Protein AF-Q55BB3-F1 (afdb_monomer_lite)

Secondary structure (DSSP, 8-state):
-PPPHHHHHHHHHTHHHHHHHHHHHHHHHSS--EEEE-HHHHHHH---HHHHHHHHIIIIIIIHHHHHHHHHHHHHSHHHHHHHHHH-TT-EEEEEE--TT-SSSEEEEEETTEEEEEE-SS---TTHHHH--GGGT---SSSS-HHHHHHHHHTHHHHHHHHHHHHHHTT-SSPPEE-HHHHHHHGGGS-TTTGGGHHHHHHHHHHHHHHHHHHHTTSHHHHHHHHHHTTT-EEEEEE-TT-SSSEEEEEETTEEEEEESSS--THHHHH--GGGG-

Foldseek 3Di:
DPADPLQVVLQVVQVVLLVVLQVLLCVLLVHGAEEDDPLVQLCVLQVDPCCSRNVSCCVRHQLSNLLSLQSNVCSVDPLSSVLQCVLQVVRYEYEAADEQVPVDQWDWDRDPNYIYIYGHSPDDDSNCSNVPDVQVHRDDPAQARSLLVVLLVVCVVLLQVLQVLQCVLLVHPDGAEEDVVLLSVCLVVADPVCSSNSNVLVSVLSNLLSLQSNVQVVDVVLSVVLCVLAVPNYEGEAEDLPDPDAWDWARPPNHIYIYGNYSPPSNCSNVPDCSVRD

pLDDT: mean 96.25, std 3.82, range [54.38, 98.81]

Sequence (278 aa):
MPLALTSRKSLKDNEESLKTNLASIEKSLGEAFSIEFDFEDIITKCNDSWVTNSCGSIFYKDVVGNLAKNMVKVGADPLIKEAFLAAVPNKKFVFICADEKLESYWKYQFVNGDCQILFRPKICNTNDVNTFKLETIIPTQGVYTLMTRLNIKTNEQKMKDNLSAVKKALKSSSDWSIDESSLETVYPKVADDLKNSFGHIFAGIVEKVAANLAKRCADEMILEAVQEATTNHTIVIKHDANLNGYWSWSFESGNIVITFKSVTNTNDVQTFDFIKLL

Structure (mmCIF, N/CA/C/O backbone):
data_AF-Q55BB3-F1
#
_entry.id   AF-Q55BB3-F1
#
loop_
_atom_site.group_PDB
_atom_site.id
_atom_site.type_symbol
_atom_site.label_atom_id
_atom_site.label_alt_id
_atom_site.label_comp_id
_atom_site.label_asym_id
_atom_site.label_entity_id
_atom_site.label_seq_id
_atom_site.pdbx_PDB_ins_code
_atom_site.Cartn_x
_atom_site.Cartn_y
_atom_site.Cartn_z
_atom_site.occupancy
_atom_site.B_iso_or_equiv
_atom_site.auth_seq_id
_atom_site.auth_comp_id
_atom_site.auth_asym_id
_atom_site.auth_atom_id
_atom_site.pdbx_PDB_model_num
ATOM 1 N N . MET A 1 1 ? 24.119 15.285 -32.543 1.00 54.38 1 MET A N 1
ATOM 2 C CA . MET A 1 1 ? 25.517 15.210 -33.068 1.00 54.38 1 MET A CA 1
ATOM 3 C C . MET A 1 1 ? 26.020 13.837 -32.658 1.00 54.38 1 MET A C 1
ATOM 5 O O . MET A 1 1 ? 25.840 13.535 -31.486 1.00 54.38 1 MET A O 1
ATOM 9 N N . PRO A 1 2 ? 26.592 12.989 -33.536 1.00 79.44 2 PRO A N 1
ATOM 10 C CA . PRO A 1 2 ? 26.957 11.634 -33.126 1.00 79.44 2 PRO A CA 1
ATOM 11 C C . PRO A 1 2 ? 27.857 11.682 -31.888 1.00 79.44 2 PRO A C 1
ATOM 13 O O . PRO A 1 2 ? 28.809 12.463 -31.847 1.00 79.44 2 PRO A O 1
ATOM 16 N N . LEU A 1 3 ? 27.535 10.858 -30.887 1.00 89.50 3 LEU A N 1
ATOM 17 C CA . LEU A 1 3 ? 28.259 10.802 -29.616 1.00 89.50 3 LEU A CA 1
ATOM 18 C C . LEU A 1 3 ? 29.778 10.684 -29.845 1.00 89.50 3 LEU A C 1
ATOM 20 O O . LEU A 1 3 ? 30.237 10.021 -30.789 1.00 89.50 3 LEU A O 1
ATOM 24 N N . ALA A 1 4 ? 30.575 11.282 -28.954 1.00 92.00 4 ALA A N 1
ATOM 25 C CA . ALA A 1 4 ? 32.031 11.183 -29.008 1.00 92.00 4 ALA A CA 1
ATOM 26 C C . ALA A 1 4 ? 32.492 9.711 -29.037 1.00 92.00 4 ALA A C 1
ATOM 28 O O . ALA A 1 4 ? 31.805 8.806 -28.556 1.00 92.00 4 ALA A O 1
ATOM 29 N N . LEU A 1 5 ? 33.659 9.442 -29.637 1.00 93.69 5 LEU A N 1
ATOM 30 C CA . LEU A 1 5 ? 34.165 8.070 -29.781 1.00 93.69 5 LEU A CA 1
ATOM 31 C C . LEU A 1 5 ? 34.331 7.368 -28.423 1.00 93.69 5 LEU A C 1
ATOM 33 O O . LEU A 1 5 ? 34.017 6.185 -28.316 1.00 93.69 5 LEU A O 1
ATOM 37 N N . THR A 1 6 ? 34.775 8.096 -27.394 1.00 93.94 6 THR A N 1
ATOM 38 C CA . THR A 1 6 ? 34.909 7.587 -26.021 1.00 93.94 6 THR A CA 1
ATOM 39 C C . THR A 1 6 ? 33.560 7.152 -25.451 1.00 93.94 6 THR A C 1
ATOM 41 O O . THR A 1 6 ? 33.445 6.022 -24.984 1.00 93.94 6 THR A O 1
ATOM 44 N N . SER A 1 7 ? 32.516 7.974 -25.591 1.00 93.88 7 SER A N 1
ATOM 45 C CA . SER A 1 7 ? 31.151 7.644 -25.164 1.00 93.88 7 SER A CA 1
ATOM 46 C C . SER A 1 7 ? 30.607 6.417 -25.903 1.00 93.88 7 SER A C 1
ATOM 48 O O . SER A 1 7 ? 30.134 5.474 -25.274 1.00 93.88 7 SER A O 1
ATOM 50 N N . ARG A 1 8 ? 30.740 6.367 -27.240 1.00 94.81 8 ARG A N 1
ATOM 51 C CA . ARG A 1 8 ? 30.304 5.210 -28.051 1.00 94.81 8 ARG A CA 1
ATOM 52 C C . ARG A 1 8 ? 31.018 3.924 -27.650 1.00 94.81 8 ARG A C 1
ATOM 54 O O . ARG A 1 8 ? 30.382 2.879 -27.542 1.00 94.81 8 ARG A O 1
ATOM 61 N N . LYS A 1 9 ? 32.331 3.999 -27.415 1.00 96.38 9 LYS A N 1
ATOM 62 C CA . LYS A 1 9 ? 33.120 2.862 -26.938 1.00 96.38 9 LYS A CA 1
ATOM 63 C C . LYS A 1 9 ? 32.667 2.422 -25.545 1.00 96.38 9 LYS A C 1
ATOM 65 O O . LYS A 1 9 ? 32.471 1.233 -25.341 1.00 96.38 9 LYS A O 1
ATOM 70 N N . SER A 1 10 ? 32.437 3.362 -24.626 1.00 96.38 10 SER A N 1
ATOM 71 C CA . SER A 1 10 ? 31.946 3.056 -23.280 1.00 96.38 10 SER A CA 1
ATOM 72 C C . SER A 1 10 ? 30.597 2.334 -23.303 1.00 96.38 10 SER A C 1
ATOM 74 O O . SER A 1 10 ? 30.441 1.334 -22.606 1.00 96.38 10 SER A O 1
ATOM 76 N N . LEU A 1 11 ? 29.646 2.795 -24.124 1.00 96.94 11 LEU A N 1
ATOM 77 C CA . LEU A 1 11 ? 28.349 2.133 -24.297 1.00 96.94 11 LEU A CA 1
ATOM 78 C C . LEU A 1 11 ? 28.524 0.702 -24.809 1.00 96.94 11 LEU A C 1
ATOM 80 O O . LEU A 1 11 ? 28.014 -0.225 -24.185 1.00 96.94 11 LEU A O 1
ATOM 84 N N . LYS A 1 12 ? 29.314 0.522 -25.877 1.00 96.94 12 LYS A N 1
ATOM 85 C CA . LYS A 1 12 ? 29.587 -0.792 -26.473 1.00 96.94 12 LYS A CA 1
ATOM 86 C C . LYS A 1 12 ? 30.248 -1.759 -25.488 1.00 96.94 12 LYS A C 1
ATOM 88 O O . LYS A 1 12 ? 29.818 -2.900 -25.360 1.00 96.94 12 LYS A O 1
ATOM 93 N N . ASP A 1 13 ? 31.264 -1.297 -24.761 1.00 97.94 13 ASP A N 1
ATOM 94 C CA . ASP A 1 13 ? 32.009 -2.112 -23.795 1.00 97.94 13 ASP A CA 1
ATOM 95 C C . ASP A 1 13 ? 31.130 -2.538 -22.589 1.00 97.94 13 ASP A C 1
ATOM 97 O O . ASP A 1 13 ? 31.484 -3.474 -21.875 1.00 97.94 13 ASP A O 1
ATOM 101 N N . ASN A 1 14 ? 29.971 -1.894 -22.368 1.00 97.88 14 ASN A N 1
ATOM 102 C CA . ASN A 1 14 ? 29.041 -2.192 -21.269 1.00 97.88 14 ASN A CA 1
ATOM 103 C C . ASN A 1 14 ? 27.695 -2.798 -21.720 1.00 97.88 14 ASN A C 1
ATOM 105 O O . ASN A 1 14 ? 26.816 -3.005 -20.880 1.00 97.88 14 ASN A O 1
ATOM 109 N N . GLU A 1 15 ? 27.522 -3.135 -23.003 1.00 97.69 15 GLU A N 1
ATOM 110 C CA . GLU A 1 15 ? 26.292 -3.762 -23.521 1.00 97.69 15 GLU A CA 1
ATOM 111 C C . GLU A 1 15 ? 25.946 -5.077 -22.806 1.00 97.69 15 GLU A C 1
ATOM 113 O O . GLU A 1 15 ? 24.776 -5.363 -22.563 1.00 97.69 15 GLU A O 1
ATOM 118 N N . GLU A 1 16 ? 26.947 -5.869 -22.419 1.00 98.00 16 GLU A N 1
ATOM 119 C CA . GLU A 1 16 ? 26.717 -7.139 -21.717 1.00 98.00 16 GLU A CA 1
ATOM 120 C C . GLU A 1 16 ? 26.162 -6.933 -20.298 1.00 98.00 16 GLU A C 1
ATOM 122 O O . GLU A 1 16 ? 25.308 -7.693 -19.835 1.00 98.00 16 GLU A O 1
ATOM 127 N N . SER A 1 17 ? 26.579 -5.851 -19.628 1.00 98.12 17 SER A N 1
ATOM 128 C CA . SER A 1 17 ? 25.997 -5.463 -18.337 1.00 98.12 17 SER A CA 1
ATOM 129 C C . SER A 1 17 ? 24.533 -5.058 -18.508 1.00 98.12 17 SER A C 1
ATOM 131 O O . SER A 1 17 ? 23.687 -5.492 -17.727 1.00 98.12 17 SER A O 1
ATOM 133 N N . LEU A 1 18 ? 24.214 -4.294 -19.563 1.00 98.25 18 LEU A N 1
ATOM 134 C CA . LEU A 1 18 ? 22.831 -3.931 -19.880 1.00 98.25 18 LEU A CA 1
ATOM 135 C C . LEU A 1 18 ? 21.965 -5.176 -20.109 1.00 98.25 18 LEU A C 1
ATOM 137 O O . LEU A 1 18 ? 20.905 -5.293 -19.501 1.00 98.25 18 LEU A O 1
ATOM 141 N N . LYS A 1 19 ? 22.428 -6.127 -20.931 1.00 98.25 19 LYS A N 1
ATOM 142 C CA . LYS A 1 19 ? 21.709 -7.384 -21.209 1.00 98.25 19 LYS A CA 1
ATOM 143 C C . LYS A 1 19 ? 21.477 -8.207 -19.947 1.00 98.25 19 LYS A C 1
ATOM 145 O O . LYS A 1 19 ? 20.362 -8.662 -19.713 1.00 98.25 19 LYS A O 1
ATOM 150 N N . THR A 1 20 ? 22.506 -8.353 -19.113 1.00 98.50 20 THR A N 1
ATOM 151 C CA . THR A 1 20 ? 22.410 -9.079 -17.838 1.00 98.50 20 THR A CA 1
ATOM 152 C C . THR A 1 20 ? 21.362 -8.448 -16.922 1.00 98.50 20 THR A C 1
ATOM 154 O O . THR A 1 20 ? 20.528 -9.143 -16.339 1.00 98.50 20 THR A O 1
ATOM 157 N N . ASN A 1 21 ? 21.366 -7.118 -16.821 1.00 98.50 21 ASN A N 1
ATOM 158 C CA . ASN A 1 21 ? 20.407 -6.398 -15.996 1.00 98.50 21 ASN A CA 1
ATOM 159 C C . ASN A 1 21 ? 18.976 -6.485 -16.557 1.00 98.50 21 ASN A C 1
ATOM 161 O O . ASN A 1 21 ? 18.045 -6.714 -15.787 1.00 98.50 21 ASN A O 1
ATOM 165 N N . LEU A 1 22 ? 18.794 -6.377 -17.878 1.00 98.56 22 LEU A N 1
ATOM 166 C CA . LEU A 1 22 ? 17.496 -6.560 -18.541 1.00 98.56 22 LEU A CA 1
ATOM 167 C C . LEU A 1 22 ? 16.934 -7.971 -18.325 1.00 98.56 22 LEU A C 1
ATOM 169 O O . LEU A 1 22 ? 15.765 -8.105 -17.978 1.00 98.56 22 LEU A O 1
ATOM 173 N N . ALA A 1 23 ? 17.769 -9.007 -18.425 1.00 98.50 23 ALA A N 1
ATOM 174 C CA . ALA A 1 23 ? 17.360 -10.384 -18.148 1.00 98.50 23 ALA A CA 1
ATOM 175 C C . ALA A 1 23 ? 16.930 -10.583 -16.680 1.00 98.50 23 ALA A C 1
ATOM 177 O O . ALA A 1 23 ? 15.994 -11.327 -16.389 1.00 98.50 23 ALA A O 1
ATOM 178 N N . SER A 1 24 ? 17.584 -9.897 -15.735 1.00 98.44 24 SER A N 1
ATOM 179 C CA . SER A 1 24 ? 17.187 -9.906 -14.319 1.00 98.44 24 SER A CA 1
ATOM 180 C C . SER A 1 24 ? 15.824 -9.239 -14.093 1.00 98.44 24 SER A C 1
ATOM 182 O O . SER A 1 24 ? 14.985 -9.760 -13.348 1.00 98.44 24 SER A O 1
ATOM 184 N N . ILE A 1 25 ? 15.578 -8.109 -14.767 1.00 98.69 25 ILE A N 1
ATOM 185 C CA . ILE A 1 25 ? 14.282 -7.416 -14.748 1.00 98.69 25 ILE A CA 1
ATOM 186 C C . ILE A 1 25 ? 13.196 -8.325 -15.327 1.00 98.69 25 ILE A C 1
ATOM 188 O O . ILE A 1 25 ? 12.183 -8.543 -14.665 1.00 98.69 25 ILE A O 1
ATOM 192 N N . GLU A 1 26 ? 13.433 -8.911 -16.502 1.00 98.56 26 GLU A N 1
ATOM 193 C CA . GLU A 1 26 ? 12.497 -9.827 -17.160 1.00 98.56 26 GLU A CA 1
ATOM 194 C C . GLU A 1 26 ? 12.161 -11.025 -16.274 1.00 98.56 26 GLU A C 1
ATOM 196 O O . GLU A 1 26 ? 10.992 -11.336 -16.073 1.00 98.56 26 GLU A O 1
ATOM 201 N N . LYS A 1 27 ? 13.164 -11.652 -15.652 1.00 98.38 27 LYS A N 1
ATOM 202 C CA . LYS A 1 27 ? 12.939 -12.760 -14.716 1.00 98.38 27 LYS A CA 1
ATOM 203 C C . LYS A 1 27 ? 12.068 -12.353 -13.523 1.00 98.38 27 LYS A C 1
ATOM 205 O O . LYS A 1 27 ? 11.239 -13.141 -13.074 1.00 98.38 27 LYS A O 1
ATOM 210 N N . SER A 1 28 ? 12.264 -11.147 -12.993 1.00 98.31 28 SER A N 1
ATOM 211 C CA . SER A 1 28 ? 11.551 -10.663 -11.802 1.00 98.31 28 SER A CA 1
ATOM 212 C C . SER A 1 28 ? 10.104 -10.275 -12.126 1.00 98.31 28 SER A C 1
ATOM 214 O O . SER A 1 28 ? 9.158 -10.667 -11.434 1.00 98.31 28 SER A O 1
ATOM 216 N N . LEU A 1 29 ? 9.911 -9.542 -13.221 1.00 98.44 29 LEU A N 1
ATOM 217 C CA . LEU A 1 29 ? 8.603 -9.052 -13.653 1.00 98.44 29 LEU A CA 1
ATOM 218 C C . LEU A 1 29 ? 7.830 -10.079 -14.494 1.00 98.44 29 LEU A C 1
ATOM 220 O O . LEU A 1 29 ? 6.612 -9.996 -14.578 1.00 98.44 29 LEU A O 1
ATOM 224 N N . GLY A 1 30 ? 8.486 -11.119 -15.007 1.00 98.12 30 GLY A N 1
ATOM 225 C CA . GLY A 1 30 ? 7.890 -12.142 -15.874 1.00 98.12 30 GLY A CA 1
ATOM 226 C C . GLY A 1 30 ? 7.667 -11.688 -17.318 1.00 98.12 30 GLY A C 1
ATOM 227 O O . GLY A 1 30 ? 7.060 -12.422 -18.090 1.00 98.12 30 GLY A O 1
ATOM 228 N N . GLU A 1 31 ? 8.129 -10.491 -17.681 1.00 97.25 31 GLU A N 1
ATOM 229 C CA . GLU A 1 31 ? 7.918 -9.878 -18.990 1.00 97.25 31 GLU A CA 1
ATOM 230 C C . GLU A 1 31 ? 9.138 -9.044 -19.386 1.00 97.25 31 GLU A C 1
ATOM 232 O O . GLU A 1 31 ? 9.766 -8.415 -18.532 1.00 97.25 31 GLU A O 1
ATOM 237 N N . ALA A 1 32 ? 9.470 -9.014 -20.678 1.00 97.94 32 ALA A N 1
ATOM 238 C CA . ALA A 1 32 ? 10.583 -8.221 -21.185 1.00 97.94 32 ALA A CA 1
ATOM 239 C C . ALA A 1 32 ? 10.248 -6.722 -21.176 1.00 97.94 32 ALA A C 1
ATOM 241 O O . ALA A 1 32 ? 9.191 -6.306 -21.656 1.00 97.94 32 ALA A O 1
ATOM 242 N N . PHE A 1 33 ? 11.180 -5.917 -20.664 1.00 98.38 33 PHE A N 1
ATOM 243 C CA . PHE A 1 33 ? 11.102 -4.458 -20.657 1.00 98.38 33 PHE A CA 1
ATOM 244 C C . PHE A 1 33 ? 12.207 -3.861 -21.529 1.00 98.38 33 PHE A C 1
ATOM 246 O O . PHE A 1 33 ? 13.311 -4.398 -21.605 1.00 98.38 33 PHE A O 1
ATOM 253 N N . SER A 1 34 ? 11.929 -2.714 -22.142 1.00 98.12 34 SER A N 1
ATOM 254 C CA . SER A 1 34 ? 12.943 -1.889 -22.806 1.00 98.12 34 SER A CA 1
ATOM 255 C C . SER A 1 34 ? 13.394 -0.732 -21.915 1.00 98.12 34 SER A C 1
ATOM 257 O O . SER A 1 34 ? 12.634 -0.263 -21.064 1.00 98.12 34 SER A O 1
ATOM 259 N N . ILE A 1 35 ? 14.619 -0.252 -22.127 1.00 98.38 35 ILE A N 1
ATOM 260 C CA . ILE A 1 35 ? 15.150 0.940 -21.460 1.00 98.38 35 ILE A CA 1
ATOM 261 C C . ILE A 1 35 ? 15.542 1.965 -22.522 1.00 98.38 35 ILE A C 1
ATOM 263 O O . ILE A 1 35 ? 16.267 1.645 -23.462 1.00 98.38 35 ILE A O 1
ATOM 267 N N . GLU A 1 36 ? 15.079 3.196 -22.342 1.00 98.06 36 GLU A N 1
ATOM 268 C CA . GLU A 1 36 ? 15.347 4.335 -23.210 1.00 98.06 36 GLU A CA 1
ATOM 269 C C . GLU A 1 36 ? 16.280 5.333 -22.510 1.00 98.06 36 GLU A C 1
ATOM 271 O O . GLU A 1 36 ? 16.044 5.740 -21.368 1.00 98.06 36 GLU A O 1
ATOM 276 N N . PHE A 1 37 ? 17.337 5.727 -23.221 1.00 97.12 37 PHE A N 1
ATOM 277 C CA . PHE A 1 37 ? 18.266 6.785 -22.837 1.00 97.12 37 PHE A CA 1
ATOM 278 C C . PHE A 1 37 ? 18.423 7.761 -24.002 1.00 97.12 37 PHE A C 1
ATOM 280 O O . PHE A 1 37 ? 18.806 7.344 -25.097 1.00 97.12 37 PHE A O 1
ATOM 287 N N . ASP A 1 38 ? 18.239 9.056 -23.752 1.00 95.81 38 ASP A N 1
ATOM 288 C CA . ASP A 1 38 ? 18.711 10.102 -24.661 1.00 95.81 38 ASP A CA 1
ATOM 289 C C . ASP A 1 38 ? 20.138 10.506 -24.271 1.00 95.81 38 ASP A C 1
ATOM 291 O O . ASP A 1 38 ? 20.367 11.446 -23.512 1.00 95.81 38 ASP A O 1
ATOM 295 N N . PHE A 1 39 ? 21.132 9.757 -24.752 1.00 95.00 39 PHE A N 1
ATOM 296 C CA . PHE A 1 39 ? 22.528 10.056 -24.428 1.00 95.00 39 PHE A CA 1
ATOM 297 C C . PHE A 1 39 ? 23.017 11.394 -24.997 1.00 95.00 39 PHE A C 1
ATOM 299 O O . PHE A 1 39 ? 23.995 11.922 -24.468 1.00 95.00 39 PHE A O 1
ATOM 306 N N . GLU A 1 40 ? 22.381 11.951 -26.035 1.00 93.31 40 GLU A N 1
ATOM 307 C CA . GLU A 1 40 ? 22.745 13.284 -26.527 1.00 93.31 40 GLU A CA 1
ATOM 308 C C . GLU A 1 40 ? 22.327 14.351 -25.505 1.00 93.31 40 GLU A C 1
ATOM 310 O O . GLU A 1 40 ? 23.150 15.195 -25.142 1.00 93.31 40 GLU A O 1
ATOM 315 N N . ASP A 1 41 ? 21.108 14.270 -24.964 1.00 94.06 41 ASP A N 1
ATOM 316 C CA . ASP A 1 41 ? 20.628 15.164 -23.901 1.00 94.06 41 ASP A CA 1
ATOM 317 C C . ASP A 1 41 ? 21.409 14.971 -22.594 1.00 94.06 41 ASP A C 1
ATOM 319 O O . ASP A 1 41 ? 21.896 15.938 -22.002 1.00 94.06 41 ASP A O 1
ATOM 323 N N . ILE A 1 42 ? 21.605 13.715 -22.178 1.00 94.75 42 ILE A N 1
ATOM 324 C CA . ILE A 1 42 ? 22.327 13.379 -20.946 1.00 94.75 42 ILE A CA 1
ATOM 325 C C . ILE A 1 42 ? 23.750 13.929 -20.989 1.00 94.75 42 ILE A C 1
ATOM 327 O O . ILE A 1 42 ? 24.164 14.585 -20.045 1.00 94.75 42 ILE A O 1
ATOM 331 N N . ILE A 1 43 ? 24.510 13.706 -22.064 1.00 92.44 43 ILE A N 1
ATOM 332 C CA . ILE A 1 43 ? 25.891 14.210 -22.168 1.00 92.44 43 ILE A CA 1
ATOM 333 C C . ILE A 1 43 ? 25.925 15.738 -22.252 1.00 92.44 43 ILE A C 1
ATOM 335 O O . ILE A 1 43 ? 26.847 16.360 -21.728 1.00 92.44 43 ILE A O 1
ATOM 339 N N . THR A 1 44 ? 24.924 16.351 -22.886 1.00 91.81 44 THR A N 1
ATOM 340 C CA . THR A 1 44 ? 24.820 17.813 -22.979 1.00 91.81 44 THR A CA 1
ATOM 341 C C . THR A 1 44 ? 24.594 18.451 -21.606 1.00 91.81 44 THR A C 1
ATOM 343 O O . THR A 1 44 ? 25.196 19.480 -21.301 1.00 91.81 44 THR A O 1
ATOM 346 N N . LYS A 1 45 ? 23.754 17.841 -20.762 1.00 93.31 45 LYS A N 1
ATOM 347 C CA . LYS A 1 45 ? 23.431 18.344 -19.418 1.00 93.31 45 LYS A CA 1
ATOM 348 C C . LYS A 1 45 ? 24.449 17.915 -18.357 1.00 93.31 45 LYS A C 1
ATOM 350 O O . LYS A 1 45 ? 24.817 18.716 -17.501 1.00 93.31 45 LYS A O 1
ATOM 355 N N . CYS A 1 46 ? 24.921 16.673 -18.407 1.00 91.44 46 CYS A N 1
ATOM 356 C CA . CYS A 1 46 ? 25.938 16.115 -17.518 1.00 91.44 46 CYS A CA 1
ATOM 357 C C . CYS A 1 46 ? 27.336 16.389 -18.094 1.00 91.44 46 CYS A C 1
ATOM 359 O O . CYS A 1 46 ? 27.936 15.536 -18.745 1.00 91.44 46 CYS A O 1
ATOM 361 N N . ASN A 1 47 ? 27.870 17.584 -17.853 1.00 82.75 47 ASN A N 1
ATOM 362 C CA . ASN A 1 47 ? 29.160 18.018 -18.408 1.00 82.75 47 ASN A CA 1
ATOM 363 C C . ASN A 1 47 ? 30.402 17.425 -17.703 1.00 82.75 47 ASN A C 1
ATOM 365 O O . ASN A 1 47 ? 31.534 17.700 -18.106 1.00 82.75 47 ASN A O 1
ATOM 369 N N . ASP A 1 48 ? 30.210 16.590 -16.680 1.00 89.19 48 ASP A N 1
ATOM 370 C CA . ASP A 1 48 ? 31.289 15.906 -15.975 1.00 89.19 48 ASP A CA 1
ATOM 371 C C . ASP A 1 48 ? 32.055 14.943 -16.901 1.00 89.19 48 ASP A C 1
ATOM 373 O O . ASP A 1 48 ? 31.481 14.073 -17.563 1.00 89.19 48 ASP A O 1
ATOM 377 N N . SER A 1 49 ? 33.388 15.035 -16.910 1.00 88.56 49 SER A N 1
ATOM 378 C CA . SER A 1 49 ? 34.251 14.250 -17.810 1.00 88.56 49 SER A CA 1
ATOM 379 C C . SER A 1 49 ? 34.107 12.734 -17.641 1.00 88.56 49 SER A C 1
ATOM 381 O O . SER A 1 49 ? 34.252 11.982 -18.605 1.00 88.56 49 SER A O 1
ATOM 383 N N . TRP A 1 50 ? 33.813 12.266 -16.429 1.00 88.94 50 TRP A N 1
ATOM 384 C CA . TRP A 1 50 ? 33.589 10.850 -16.161 1.00 88.94 50 TRP A CA 1
ATOM 385 C C . TRP A 1 50 ? 32.234 10.378 -16.708 1.00 88.94 50 TRP A C 1
ATOM 387 O O . TRP A 1 50 ? 32.158 9.258 -17.206 1.00 88.94 50 TRP A O 1
ATOM 397 N N . VAL A 1 51 ? 31.205 11.236 -16.737 1.00 88.88 51 VAL A N 1
ATOM 398 C CA . VAL A 1 51 ? 29.919 10.932 -17.386 1.00 88.88 51 VAL A CA 1
ATOM 399 C C . VAL A 1 51 ? 30.074 10.908 -18.899 1.00 88.88 51 VAL A C 1
ATOM 401 O O . VAL A 1 51 ? 29.701 9.931 -19.545 1.00 88.88 51 VAL A O 1
ATOM 404 N N . THR A 1 52 ? 30.695 11.937 -19.472 1.00 88.88 52 THR A N 1
ATOM 405 C CA . THR A 1 52 ? 30.841 12.055 -20.928 1.00 88.88 52 THR A CA 1
ATOM 406 C C . THR A 1 52 ? 31.752 10.976 -21.525 1.00 88.88 52 THR A C 1
ATOM 408 O O . THR A 1 52 ? 31.475 10.484 -22.619 1.00 88.88 52 THR A O 1
ATOM 411 N N . ASN A 1 53 ? 32.789 10.527 -20.806 1.00 92.81 53 ASN A N 1
ATOM 412 C CA . ASN A 1 53 ? 33.703 9.480 -21.284 1.00 92.81 53 ASN A CA 1
ATOM 413 C C . ASN A 1 53 ? 33.332 8.054 -20.853 1.00 92.81 53 ASN A C 1
ATOM 415 O O . ASN A 1 53 ? 33.789 7.110 -21.496 1.00 92.81 53 ASN A O 1
ATOM 419 N N . SER A 1 54 ? 32.533 7.881 -19.791 1.00 94.12 54 SER A N 1
ATOM 420 C CA . SER A 1 54 ? 32.209 6.562 -19.214 1.00 94.12 54 SER A CA 1
ATOM 421 C C . SER A 1 54 ? 30.706 6.312 -19.037 1.00 94.12 54 SER A C 1
ATOM 423 O O . SER A 1 54 ? 30.309 5.523 -18.176 1.00 94.12 54 SER A O 1
ATOM 425 N N . CYS A 1 55 ? 29.859 6.951 -19.850 1.00 94.44 55 CYS A N 1
ATOM 426 C CA . CYS A 1 55 ? 28.400 6.851 -19.744 1.00 94.44 55 CYS A CA 1
ATOM 427 C C . CYS A 1 55 ? 27.879 5.405 -19.745 1.00 94.44 55 CYS A C 1
ATOM 429 O O . CYS A 1 55 ? 26.958 5.104 -18.992 1.00 94.44 55 CYS A O 1
ATOM 431 N N . GLY A 1 56 ? 28.486 4.487 -20.505 1.00 95.81 56 GLY A N 1
ATOM 432 C CA . GLY A 1 56 ? 28.098 3.075 -20.495 1.00 95.81 56 GLY A CA 1
ATOM 433 C C . GLY A 1 56 ? 28.331 2.405 -19.143 1.00 95.81 56 GLY A C 1
ATOM 434 O O . GLY A 1 56 ? 27.441 1.732 -18.634 1.00 95.81 56 GLY A O 1
ATOM 435 N N . SER A 1 57 ? 29.479 2.641 -18.504 1.00 96.12 57 SER A N 1
ATOM 436 C CA . SER A 1 57 ? 29.742 2.090 -17.165 1.00 96.12 57 SER A CA 1
ATOM 437 C C . SER A 1 57 ? 28.747 2.630 -16.136 1.00 96.12 57 SER A C 1
ATOM 439 O O . SER A 1 57 ? 28.278 1.899 -15.273 1.00 96.12 57 SER A O 1
ATOM 441 N N . ILE A 1 58 ? 28.391 3.906 -16.234 1.00 95.62 58 ILE A N 1
ATOM 442 C CA . ILE A 1 58 ? 27.514 4.551 -15.254 1.00 95.62 58 ILE A CA 1
ATOM 443 C C . ILE A 1 58 ? 26.073 4.099 -15.462 1.00 95.62 58 ILE A C 1
ATOM 445 O O . ILE A 1 58 ? 25.431 3.608 -14.539 1.00 95.62 58 ILE A O 1
ATOM 449 N N . PHE A 1 59 ? 25.550 4.249 -16.677 1.00 97.38 59 PHE A N 1
ATOM 450 C CA . PHE A 1 59 ? 24.138 4.022 -16.936 1.00 97.38 59 PHE A CA 1
ATOM 451 C C . PHE A 1 59 ? 23.820 2.538 -17.123 1.00 97.38 59 PHE A C 1
ATOM 453 O O . PHE A 1 59 ? 22.937 2.027 -16.441 1.00 97.38 59 PHE A O 1
ATOM 460 N N . TYR A 1 60 ? 24.550 1.808 -17.973 1.00 97.88 60 TYR A N 1
ATOM 461 C CA . TYR A 1 60 ? 24.222 0.403 -18.263 1.00 97.88 60 TYR A CA 1
ATOM 462 C C . TYR A 1 60 ? 24.574 -0.549 -17.124 1.00 97.88 60 TYR A C 1
ATOM 464 O O . TYR A 1 60 ? 23.851 -1.520 -16.894 1.00 97.88 60 TYR A O 1
ATOM 472 N N . LYS A 1 61 ? 25.680 -0.293 -16.421 1.00 96.62 61 LYS A N 1
ATOM 473 C CA . LYS A 1 61 ? 26.133 -1.159 -15.333 1.00 96.62 61 LYS A CA 1
ATOM 474 C C . LYS A 1 61 ? 25.619 -0.683 -13.977 1.00 96.62 61 LYS A C 1
ATOM 476 O O . LYS A 1 61 ? 24.897 -1.442 -13.334 1.00 96.62 61 LYS A O 1
ATOM 481 N N . ASP A 1 62 ? 25.927 0.541 -13.551 1.00 96.69 62 ASP A N 1
ATOM 482 C CA . ASP A 1 62 ? 25.620 0.964 -12.176 1.00 96.69 62 ASP A CA 1
ATOM 483 C C . ASP A 1 62 ? 24.142 1.347 -11.985 1.00 96.69 62 ASP A C 1
ATOM 485 O O . ASP A 1 62 ? 23.454 0.780 -11.133 1.00 96.69 62 ASP A O 1
ATOM 489 N N . VAL A 1 63 ? 23.621 2.278 -12.789 1.00 98.00 63 VAL A N 1
ATOM 490 C CA . VAL A 1 63 ? 22.241 2.784 -12.666 1.00 98.00 63 VAL A CA 1
ATOM 491 C C . VAL A 1 63 ? 21.228 1.699 -13.017 1.00 98.00 63 VAL A C 1
ATOM 493 O O . VAL A 1 63 ? 20.335 1.412 -12.220 1.00 98.00 63 VAL A O 1
ATOM 496 N N . VAL A 1 64 ? 21.377 1.044 -14.170 1.00 98.50 64 VAL A N 1
ATOM 497 C CA . VAL A 1 64 ? 20.471 -0.041 -14.571 1.00 98.50 64 VAL A CA 1
ATOM 498 C C . VAL A 1 64 ? 20.657 -1.283 -13.692 1.00 98.50 64 VAL A C 1
ATOM 500 O O . VAL A 1 64 ? 19.685 -1.983 -13.424 1.00 98.50 64 VAL A O 1
ATOM 503 N N . GLY A 1 65 ? 21.851 -1.520 -13.140 1.00 98.50 65 GLY A N 1
ATOM 504 C CA . GLY A 1 65 ? 22.050 -2.554 -12.121 1.00 98.50 65 GLY A CA 1
ATOM 505 C C . GLY A 1 65 ? 21.272 -2.266 -10.835 1.00 98.50 65 GLY A C 1
ATOM 506 O O . GLY A 1 65 ? 20.683 -3.171 -10.241 1.00 98.50 65 GLY A O 1
ATOM 507 N N . ASN A 1 66 ? 21.206 -1.001 -10.414 1.00 98.69 66 ASN A N 1
ATOM 508 C CA . ASN A 1 66 ? 20.382 -0.587 -9.279 1.00 98.69 66 ASN A CA 1
ATOM 509 C C . ASN A 1 66 ? 18.880 -0.639 -9.596 1.00 98.69 66 ASN A C 1
ATOM 511 O O . ASN A 1 66 ? 18.109 -1.079 -8.743 1.00 98.69 66 ASN A O 1
ATOM 515 N N . LEU A 1 67 ? 18.468 -0.287 -10.819 1.00 98.69 67 LEU A N 1
ATOM 516 C CA . LEU A 1 67 ? 17.095 -0.496 -11.291 1.00 98.69 67 LEU A CA 1
ATOM 517 C C . LEU A 1 67 ? 16.716 -1.980 -11.231 1.00 98.69 67 LEU A C 1
ATOM 519 O O . LEU A 1 67 ? 15.688 -2.321 -10.654 1.00 98.69 67 LEU A O 1
ATOM 523 N N . ALA A 1 68 ? 17.566 -2.871 -11.749 1.00 98.62 68 ALA A N 1
ATOM 524 C CA . ALA A 1 68 ? 17.324 -4.311 -11.730 1.00 98.62 68 ALA A CA 1
ATOM 525 C C . ALA A 1 68 ? 17.152 -4.847 -10.301 1.00 98.62 68 ALA A C 1
ATOM 527 O O . ALA A 1 68 ? 16.214 -5.593 -10.034 1.00 98.62 68 ALA A O 1
ATOM 528 N N . LYS A 1 69 ? 17.990 -4.409 -9.350 1.00 98.56 69 LYS A N 1
ATOM 529 C CA . LYS A 1 69 ? 17.824 -4.748 -7.924 1.00 98.56 69 LYS A CA 1
ATOM 530 C C . LYS A 1 69 ? 16.494 -4.254 -7.350 1.00 98.56 69 LYS A C 1
ATOM 532 O O . LYS A 1 69 ? 15.905 -4.958 -6.532 1.00 98.56 69 LYS A O 1
ATOM 537 N N . ASN A 1 70 ? 16.011 -3.082 -7.766 1.00 98.44 70 ASN A N 1
ATOM 538 C CA . ASN A 1 70 ? 14.694 -2.609 -7.340 1.00 98.44 70 ASN A CA 1
ATOM 539 C C . ASN A 1 70 ? 13.568 -3.461 -7.943 1.00 98.44 70 ASN A C 1
ATOM 541 O O . ASN A 1 70 ? 12.643 -3.857 -7.241 1.00 98.44 70 ASN A O 1
ATOM 545 N N . MET A 1 71 ? 13.678 -3.820 -9.225 1.00 98.56 71 MET A N 1
ATOM 546 C CA . MET A 1 71 ? 12.692 -4.671 -9.902 1.00 98.56 71 MET A CA 1
ATOM 547 C C . MET A 1 71 ? 12.608 -6.076 -9.301 1.00 98.56 71 MET A C 1
ATOM 549 O O . MET A 1 71 ? 11.525 -6.651 -9.265 1.00 98.56 71 MET A O 1
ATOM 553 N N . VAL A 1 72 ? 13.705 -6.609 -8.751 1.00 98.31 72 VAL A N 1
ATOM 554 C CA . VAL A 1 72 ? 13.675 -7.850 -7.956 1.00 98.31 72 VAL A CA 1
ATOM 555 C C . VAL A 1 72 ? 12.778 -7.698 -6.721 1.00 98.31 72 VAL A C 1
ATOM 557 O O . VAL A 1 72 ? 12.014 -8.608 -6.414 1.00 98.31 72 VAL A O 1
ATOM 560 N N . LYS A 1 73 ? 12.822 -6.552 -6.024 1.00 97.38 73 LYS A N 1
ATOM 561 C CA . LYS A 1 73 ? 11.954 -6.283 -4.861 1.00 97.38 73 LYS A CA 1
ATOM 562 C C . LYS A 1 73 ? 10.494 -6.122 -5.277 1.00 97.38 73 LYS A C 1
ATOM 564 O O . LYS A 1 73 ? 9.626 -6.715 -4.649 1.00 97.38 73 LYS A O 1
ATOM 569 N N . VAL A 1 74 ? 10.240 -5.375 -6.354 1.00 97.81 74 VAL A N 1
ATOM 570 C CA . VAL A 1 74 ? 8.899 -5.231 -6.952 1.00 97.81 74 VAL A CA 1
ATOM 571 C C . VAL A 1 74 ? 8.329 -6.597 -7.326 1.00 97.81 74 VAL A C 1
ATOM 573 O O . VAL A 1 74 ? 7.198 -6.906 -6.973 1.00 97.81 74 VAL A O 1
ATOM 576 N N . GLY A 1 75 ? 9.124 -7.436 -7.993 1.00 97.50 75 GLY A N 1
ATOM 577 C CA . GLY A 1 75 ? 8.715 -8.768 -8.431 1.00 97.50 75 GLY A CA 1
ATOM 578 C C . GLY A 1 75 ? 8.506 -9.782 -7.300 1.00 97.50 75 GLY A C 1
ATOM 579 O O . GLY A 1 75 ? 7.876 -10.811 -7.538 1.00 97.50 75 GLY A O 1
ATOM 580 N N . ALA A 1 76 ? 9.015 -9.515 -6.092 1.00 97.00 76 ALA A N 1
ATOM 581 C CA . ALA A 1 76 ? 8.914 -10.422 -4.949 1.00 97.00 76 ALA A CA 1
ATOM 582 C C . ALA A 1 76 ? 7.544 -10.380 -4.246 1.00 97.00 76 ALA A C 1
ATOM 584 O O . ALA A 1 76 ? 7.147 -11.387 -3.661 1.00 97.00 76 ALA A O 1
ATOM 585 N N . ASP A 1 77 ? 6.815 -9.258 -4.306 1.00 95.06 77 ASP A N 1
ATOM 586 C CA . ASP A 1 77 ? 5.440 -9.168 -3.796 1.00 95.06 77 ASP A CA 1
ATOM 587 C C . ASP A 1 77 ? 4.439 -9.169 -4.965 1.00 95.06 77 ASP A C 1
ATOM 589 O O . ASP A 1 77 ? 4.447 -8.233 -5.769 1.00 95.06 77 ASP A O 1
ATOM 593 N N . PRO A 1 78 ? 3.538 -10.167 -5.060 1.00 95.31 78 PRO A N 1
ATOM 594 C CA . PRO A 1 78 ? 2.547 -10.236 -6.130 1.00 95.31 78 PRO A CA 1
ATOM 595 C C . PRO A 1 78 ? 1.680 -8.978 -6.284 1.00 95.31 78 PRO A C 1
ATOM 597 O O . PRO A 1 78 ? 1.395 -8.597 -7.415 1.00 95.31 78 PRO A O 1
ATOM 600 N N . LEU A 1 79 ? 1.304 -8.303 -5.187 1.00 94.44 79 LEU A N 1
ATOM 601 C CA . LEU A 1 79 ? 0.485 -7.086 -5.260 1.00 94.44 79 LEU A CA 1
ATOM 602 C C . LEU A 1 79 ? 1.272 -5.904 -5.828 1.00 94.44 79 LEU A C 1
ATOM 604 O O . LEU A 1 79 ? 0.733 -5.124 -6.610 1.00 94.44 79 LEU A O 1
ATOM 608 N N . ILE A 1 80 ? 2.542 -5.760 -5.436 1.00 96.69 80 ILE A N 1
ATOM 609 C CA . ILE A 1 80 ? 3.399 -4.679 -5.943 1.00 96.69 80 ILE A CA 1
ATOM 610 C C . ILE A 1 80 ? 3.718 -4.935 -7.414 1.00 96.69 80 ILE A C 1
ATOM 612 O O . ILE A 1 80 ? 3.624 -4.017 -8.227 1.00 96.69 80 ILE A O 1
ATOM 616 N N . LYS A 1 81 ? 4.035 -6.185 -7.768 1.00 97.44 81 LYS A N 1
ATOM 617 C CA . LYS A 1 81 ? 4.279 -6.612 -9.145 1.00 97.44 81 LYS A CA 1
ATOM 618 C C . LYS A 1 81 ? 3.085 -6.320 -10.051 1.00 97.44 81 LYS A C 1
ATOM 620 O O . LYS A 1 81 ? 3.263 -5.692 -11.089 1.00 97.44 81 LYS A O 1
ATOM 625 N N . GLU A 1 82 ? 1.885 -6.743 -9.662 1.00 95.94 82 GLU A N 1
ATOM 626 C CA . GLU A 1 82 ? 0.665 -6.515 -10.441 1.00 95.94 82 GLU A CA 1
ATOM 627 C C . GLU A 1 82 ? 0.378 -5.019 -10.614 1.00 95.94 82 GLU A C 1
ATOM 629 O O . GLU A 1 82 ? 0.168 -4.554 -11.734 1.00 95.94 82 GLU A O 1
ATOM 634 N N . ALA A 1 83 ? 0.451 -4.242 -9.527 1.00 96.56 83 ALA A N 1
ATOM 635 C CA . ALA A 1 83 ? 0.236 -2.799 -9.580 1.00 96.56 83 ALA A CA 1
ATOM 636 C C . ALA A 1 83 ? 1.273 -2.090 -10.467 1.00 96.56 83 ALA A C 1
ATOM 638 O O . ALA A 1 83 ? 0.926 -1.190 -11.231 1.00 96.56 83 ALA A O 1
ATOM 639 N N . PHE A 1 84 ? 2.538 -2.512 -10.406 1.00 97.69 84 PHE A N 1
ATOM 640 C CA . PHE A 1 84 ? 3.595 -1.972 -11.253 1.00 97.69 84 PHE A CA 1
ATOM 641 C C . PHE A 1 84 ? 3.353 -2.283 -12.735 1.00 97.69 84 PHE A C 1
ATOM 643 O O . PHE A 1 84 ? 3.420 -1.377 -13.562 1.00 97.69 84 PHE A O 1
ATOM 650 N N . LEU A 1 85 ? 3.029 -3.534 -13.079 1.00 97.50 85 LEU A N 1
ATOM 651 C CA . LEU A 1 85 ? 2.734 -3.931 -14.461 1.00 97.50 85 LEU A CA 1
ATOM 652 C C . LEU A 1 85 ? 1.513 -3.183 -15.018 1.00 97.50 85 LEU A C 1
ATOM 654 O O . LEU A 1 85 ? 1.541 -2.733 -16.162 1.00 97.50 85 LEU A O 1
ATOM 658 N N . ALA A 1 86 ? 0.481 -2.971 -14.197 1.00 96.44 86 ALA A N 1
ATOM 659 C CA . ALA A 1 86 ? -0.682 -2.168 -14.570 1.00 96.44 86 ALA A CA 1
ATOM 660 C C . ALA A 1 86 ? -0.341 -0.680 -14.785 1.00 96.44 86 ALA A C 1
ATOM 662 O O . ALA A 1 86 ? -0.946 -0.025 -15.634 1.00 96.44 86 ALA A O 1
ATOM 663 N N . ALA A 1 87 ? 0.627 -0.140 -14.039 1.00 96.75 87 ALA A N 1
ATOM 664 C CA . ALA A 1 87 ? 1.079 1.245 -14.168 1.00 96.75 87 ALA A CA 1
ATOM 665 C C . ALA A 1 87 ? 2.055 1.474 -15.338 1.00 96.75 87 ALA A C 1
ATOM 667 O O . ALA A 1 87 ? 2.224 2.617 -15.769 1.00 96.75 87 ALA A O 1
ATOM 668 N N . VAL A 1 88 ? 2.692 0.413 -15.855 1.00 97.81 88 VAL A N 1
ATOM 669 C CA . VAL A 1 88 ? 3.705 0.482 -16.925 1.00 97.81 88 VAL A CA 1
ATOM 670 C C . VAL A 1 88 ? 3.333 -0.416 -18.121 1.00 97.81 88 VAL A C 1
ATOM 672 O O . VAL A 1 88 ? 4.106 -1.300 -18.503 1.00 97.81 88 VAL A O 1
ATOM 675 N N . PRO A 1 89 ? 2.159 -0.215 -18.753 1.00 97.69 89 PRO A N 1
ATOM 676 C CA . PRO A 1 89 ? 1.680 -1.060 -19.849 1.00 97.69 89 PRO A CA 1
ATOM 677 C C . PRO A 1 89 ? 2.595 -1.062 -21.082 1.00 97.69 89 PRO A C 1
ATOM 679 O O . PRO A 1 89 ? 2.605 -2.039 -21.829 1.00 97.69 89 PRO A O 1
ATOM 682 N N . ASN A 1 90 ? 3.396 -0.011 -21.295 1.00 98.38 90 ASN A N 1
ATOM 683 C CA . ASN A 1 90 ? 4.334 0.056 -22.421 1.00 98.38 90 ASN A CA 1
ATOM 684 C C . ASN A 1 90 ? 5.611 -0.766 -22.188 1.00 98.38 90 ASN A C 1
ATOM 686 O O . ASN A 1 90 ? 6.445 -0.861 -23.087 1.00 98.38 90 ASN A O 1
ATOM 690 N N . LYS A 1 91 ? 5.795 -1.325 -20.981 1.00 98.44 91 LYS A N 1
ATOM 691 C CA . LYS A 1 91 ? 6.974 -2.111 -20.580 1.00 98.44 91 LYS A CA 1
ATOM 692 C C . LYS A 1 91 ? 8.287 -1.373 -20.843 1.00 98.44 91 LYS A C 1
ATOM 694 O O . LYS A 1 91 ? 9.274 -1.940 -21.318 1.00 98.44 91 LYS A O 1
ATOM 699 N N . LYS A 1 92 ? 8.293 -0.071 -20.562 1.00 98.56 92 LYS A N 1
ATOM 700 C CA . LYS A 1 92 ? 9.409 0.812 -20.882 1.00 98.56 92 LYS A CA 1
ATOM 701 C C . LYS A 1 92 ? 9.838 1.632 -19.676 1.00 98.56 92 LYS A C 1
ATOM 703 O O . LYS A 1 92 ? 9.021 2.270 -19.011 1.00 98.56 92 LYS A O 1
ATOM 708 N N . PHE A 1 93 ? 11.144 1.623 -19.432 1.00 98.69 93 PHE A N 1
ATOM 709 C CA . PHE A 1 93 ? 11.807 2.561 -18.540 1.00 98.69 93 PHE A CA 1
ATOM 710 C C . PHE A 1 93 ? 12.418 3.696 -19.354 1.00 98.69 93 PHE A C 1
ATOM 712 O O . PHE A 1 93 ? 13.093 3.432 -20.346 1.00 98.69 93 PHE A O 1
ATOM 719 N N . VAL A 1 94 ? 12.231 4.940 -18.923 1.00 98.56 94 VAL A N 1
ATOM 720 C CA . VAL A 1 94 ? 12.798 6.114 -19.604 1.00 98.56 94 VAL A CA 1
ATOM 721 C C . VAL A 1 94 ? 13.642 6.903 -18.618 1.00 98.56 94 VAL A C 1
ATOM 723 O O . VAL A 1 94 ? 13.137 7.379 -17.602 1.00 98.56 94 VAL A O 1
ATOM 726 N N . PHE A 1 95 ? 14.931 7.042 -18.904 1.00 98.31 95 PHE A N 1
ATOM 727 C CA . PHE A 1 95 ? 15.837 7.840 -18.086 1.00 98.31 95 PHE A CA 1
ATOM 728 C C . PHE A 1 95 ? 15.882 9.277 -18.595 1.00 98.31 95 PHE A C 1
ATOM 730 O O . PHE A 1 95 ? 16.195 9.517 -19.759 1.00 98.31 95 PHE A O 1
ATOM 737 N N . ILE A 1 96 ? 15.588 10.234 -17.713 1.00 97.44 96 ILE A N 1
ATOM 738 C CA . ILE A 1 96 ? 15.450 11.650 -18.070 1.00 97.44 96 ILE A CA 1
ATOM 739 C C . ILE A 1 96 ? 16.394 12.484 -17.208 1.00 97.44 96 ILE A C 1
ATOM 741 O O . ILE A 1 96 ? 16.252 12.533 -15.984 1.00 97.44 96 ILE A O 1
ATOM 745 N N . CYS A 1 97 ? 17.327 13.192 -17.846 1.00 96.25 97 CYS A N 1
ATOM 746 C CA . CYS A 1 97 ? 18.130 14.193 -17.156 1.00 96.25 97 CYS A CA 1
ATOM 747 C C . CYS A 1 97 ? 17.268 15.441 -16.907 1.00 96.25 97 CYS A C 1
ATOM 749 O O . CYS A 1 97 ? 16.989 16.228 -17.820 1.00 96.25 97 CYS A O 1
ATOM 751 N N . ALA A 1 98 ? 16.820 15.597 -15.663 1.00 94.88 98 ALA A N 1
ATOM 752 C CA . ALA A 1 98 ? 16.023 16.726 -15.205 1.00 94.88 98 ALA A CA 1
ATOM 753 C C . ALA A 1 98 ? 16.897 17.972 -14.973 1.00 94.88 98 ALA A C 1
ATOM 755 O O . ALA A 1 98 ? 18.103 17.967 -15.227 1.00 94.88 98 ALA A O 1
ATOM 756 N N . ASP A 1 99 ? 16.281 19.054 -14.497 1.00 89.25 99 ASP A N 1
ATOM 757 C CA . ASP A 1 99 ? 17.011 20.235 -14.042 1.00 89.25 99 ASP A CA 1
ATOM 758 C C . ASP A 1 99 ? 17.625 20.034 -12.640 1.00 89.25 99 ASP A C 1
ATOM 760 O O . ASP A 1 99 ? 17.356 19.060 -11.930 1.00 89.25 99 ASP A O 1
ATOM 764 N N . GLU A 1 100 ? 18.468 20.976 -12.216 1.00 87.44 100 GLU A N 1
ATOM 765 C CA . GLU A 1 100 ? 19.089 20.946 -10.884 1.00 87.44 100 GLU A CA 1
ATOM 766 C C . GLU A 1 100 ? 18.094 21.160 -9.729 1.00 87.44 100 GLU A C 1
ATOM 768 O O . GLU A 1 100 ? 18.438 20.904 -8.574 1.00 87.44 100 GLU A O 1
ATOM 773 N N . LYS A 1 101 ? 16.866 21.614 -10.018 1.00 90.44 101 LYS A N 1
ATOM 774 C CA . LYS A 1 101 ? 15.821 21.885 -9.023 1.00 90.44 101 LYS A CA 1
ATOM 775 C C . LYS A 1 101 ? 15.023 20.637 -8.650 1.00 90.44 101 LYS A C 1
ATOM 777 O O . LYS A 1 101 ? 14.199 20.721 -7.741 1.00 90.44 101 LYS A O 1
ATOM 782 N N . LEU A 1 102 ? 15.263 19.490 -9.297 1.00 92.12 102 LEU A N 1
ATOM 783 C CA . LEU A 1 102 ? 14.676 18.211 -8.894 1.00 92.12 102 LEU A CA 1
ATOM 784 C C . LEU A 1 102 ? 14.917 17.980 -7.394 1.00 92.12 102 LEU A C 1
ATOM 786 O O . LEU A 1 102 ? 16.060 18.003 -6.954 1.00 92.12 102 LEU A O 1
ATOM 790 N N . GLU A 1 103 ? 13.869 17.763 -6.599 1.00 91.12 103 GLU A N 1
ATOM 791 C CA . GLU A 1 103 ? 13.957 17.732 -5.125 1.00 91.12 103 GLU A CA 1
ATOM 792 C C . GLU A 1 103 ? 14.940 16.675 -4.590 1.00 91.12 103 GLU A C 1
ATOM 794 O O . GLU A 1 103 ? 15.659 16.924 -3.622 1.00 91.12 103 GLU A O 1
ATOM 799 N N . SER A 1 104 ? 15.033 15.529 -5.267 1.00 93.06 104 SER A N 1
ATOM 800 C CA . SER A 1 104 ? 15.956 14.427 -4.977 1.00 93.06 104 SER A CA 1
ATOM 801 C C . SER A 1 104 ? 16.952 14.200 -6.123 1.00 93.06 104 SER A C 1
ATOM 803 O O . SER A 1 104 ? 16.767 14.700 -7.230 1.00 93.06 104 SER A O 1
ATOM 805 N N . TYR A 1 105 ? 18.026 13.435 -5.881 1.00 94.38 105 TYR A N 1
ATOM 806 C CA . TYR A 1 105 ? 18.972 13.061 -6.948 1.00 94.38 105 TYR A CA 1
ATOM 807 C C . TYR A 1 105 ? 18.342 12.151 -7.996 1.00 94.38 105 TYR A C 1
ATOM 809 O O . TYR A 1 105 ? 18.661 12.285 -9.174 1.00 94.38 105 TYR A O 1
ATOM 817 N N . TRP A 1 106 ? 17.460 11.256 -7.549 1.00 96.94 106 TRP A N 1
ATOM 818 C CA . TRP A 1 106 ? 16.717 10.311 -8.371 1.00 96.94 106 TRP A CA 1
ATOM 819 C C . TRP A 1 106 ? 15.247 10.350 -7.972 1.00 96.94 106 TRP A C 1
ATOM 821 O O . TRP A 1 106 ? 14.919 10.367 -6.781 1.00 96.94 106 TRP A O 1
ATOM 831 N N . LYS A 1 107 ? 14.356 10.366 -8.960 1.00 96.31 107 LYS A N 1
ATOM 832 C CA . LYS A 1 107 ? 12.908 10.371 -8.759 1.00 96.31 107 LYS A CA 1
ATOM 833 C C . LYS A 1 107 ? 12.249 9.444 -9.765 1.00 96.31 107 LYS A C 1
ATOM 835 O O . LYS A 1 107 ? 12.505 9.540 -10.960 1.00 96.31 107 LYS A O 1
ATOM 840 N N . TYR A 1 108 ? 11.369 8.585 -9.276 1.00 98.06 108 TYR A N 1
ATOM 841 C CA . TYR A 1 108 ? 10.494 7.790 -10.125 1.00 98.06 108 TYR A CA 1
ATOM 842 C C . TYR A 1 108 ? 9.176 8.522 -10.368 1.00 98.06 108 TYR A C 1
ATOM 844 O O . TYR A 1 108 ? 8.654 9.188 -9.471 1.00 98.06 108 TYR A O 1
ATOM 852 N N . GLN A 1 109 ? 8.625 8.371 -11.567 1.00 97.38 109 GLN A N 1
ATOM 853 C CA . GLN A 1 109 ? 7.260 8.774 -11.885 1.00 97.38 109 GLN A CA 1
ATOM 854 C C . GLN A 1 109 ? 6.663 7.874 -12.969 1.00 97.38 109 GLN A C 1
ATOM 856 O O . GLN A 1 109 ? 7.382 7.332 -13.806 1.00 97.38 109 GLN A O 1
ATOM 861 N N . PHE A 1 110 ? 5.341 7.741 -12.961 1.00 97.69 110 PHE A N 1
ATOM 862 C CA . PHE A 1 110 ? 4.589 6.947 -13.932 1.00 97.69 110 PHE A CA 1
ATOM 863 C C . PHE A 1 110 ? 3.842 7.903 -14.856 1.00 97.69 110 PHE A C 1
ATOM 865 O O . PHE A 1 110 ? 2.951 8.624 -14.407 1.00 97.69 110 PHE A O 1
ATOM 872 N N . VAL A 1 111 ? 4.244 7.963 -16.126 1.00 97.12 111 VAL A N 1
ATOM 873 C CA . VAL A 1 111 ? 3.741 8.957 -17.087 1.00 97.12 111 VAL A CA 1
ATOM 874 C C . VAL A 1 111 ? 3.487 8.274 -18.420 1.00 97.12 111 VAL A C 1
ATOM 876 O O . VAL A 1 111 ? 4.372 7.614 -18.952 1.00 97.12 111 VAL A O 1
ATOM 879 N N . ASN A 1 112 ? 2.280 8.442 -18.968 1.00 95.75 112 ASN A N 1
ATOM 880 C CA . ASN A 1 112 ? 1.879 7.909 -20.279 1.00 95.75 112 ASN A CA 1
ATOM 881 C C . ASN A 1 112 ? 2.132 6.398 -20.460 1.00 95.75 112 ASN A C 1
ATOM 883 O O . ASN A 1 112 ? 2.393 5.938 -21.568 1.00 95.75 112 ASN A O 1
ATOM 887 N N . GLY A 1 113 ? 2.049 5.630 -19.371 1.00 97.19 113 GLY A N 1
ATOM 888 C CA . GLY A 1 113 ? 2.273 4.184 -19.370 1.00 97.19 113 GLY A CA 1
ATOM 889 C C . GLY A 1 113 ? 3.742 3.745 -19.331 1.00 97.19 113 GLY A C 1
ATOM 890 O O . GLY A 1 113 ? 4.012 2.550 -19.457 1.00 97.19 113 GLY A O 1
ATOM 891 N N . ASP A 1 114 ? 4.671 4.684 -19.135 1.00 98.19 114 ASP A N 1
ATOM 892 C CA . ASP A 1 114 ? 6.098 4.434 -18.934 1.00 98.19 114 ASP A CA 1
ATOM 893 C C . ASP A 1 114 ? 6.492 4.646 -17.463 1.00 98.19 114 ASP A C 1
ATOM 895 O O . ASP A 1 114 ? 5.940 5.502 -16.762 1.00 98.19 114 ASP A O 1
ATOM 899 N N . CYS A 1 115 ? 7.520 3.922 -17.014 1.00 98.44 115 CYS A N 1
ATOM 900 C CA . CYS A 1 115 ? 8.209 4.208 -15.760 1.00 98.44 115 CYS A CA 1
ATOM 901 C C . CYS A 1 115 ? 9.385 5.144 -16.043 1.00 98.44 115 CYS A C 1
ATOM 903 O O . CYS A 1 115 ? 10.423 4.723 -16.554 1.00 98.44 115 CYS A O 1
ATOM 905 N N . GLN A 1 116 ? 9.250 6.420 -15.703 1.00 98.38 116 GLN A N 1
ATOM 906 C CA . GLN A 1 116 ? 10.314 7.396 -15.900 1.00 98.38 116 GLN A CA 1
ATOM 907 C C . GLN A 1 116 ? 11.185 7.507 -14.647 1.00 98.38 116 GLN A C 1
ATOM 909 O O . GLN A 1 116 ? 10.676 7.601 -13.528 1.00 98.38 116 GLN A O 1
ATOM 914 N N . ILE A 1 117 ? 12.501 7.524 -14.846 1.00 98.38 117 ILE A N 1
ATOM 915 C CA . ILE A 1 117 ? 13.501 7.747 -13.806 1.00 98.38 117 ILE A CA 1
ATOM 916 C C . ILE A 1 117 ? 14.202 9.069 -14.108 1.00 98.38 117 ILE A C 1
ATOM 918 O O . ILE A 1 117 ? 15.043 9.163 -15.004 1.00 98.38 117 ILE A O 1
ATOM 922 N N . LEU A 1 118 ? 13.831 10.100 -13.356 1.00 97.94 118 LEU A N 1
ATOM 923 C CA . LEU A 1 118 ? 14.401 11.435 -13.450 1.00 97.94 118 LEU A CA 1
ATOM 924 C C . LEU A 1 118 ? 15.630 11.519 -12.558 1.00 97.94 118 LEU A C 1
ATOM 926 O O . LEU A 1 118 ? 15.624 10.994 -11.442 1.00 97.94 118 LEU A O 1
ATOM 930 N N . PHE A 1 119 ? 16.654 12.224 -13.023 1.00 97.31 119 PHE A N 1
ATOM 931 C CA . PHE A 1 119 ? 17.859 12.453 -12.239 1.00 97.31 119 PHE A CA 1
ATOM 932 C C . PHE A 1 119 ? 18.462 13.834 -12.463 1.00 97.31 119 PHE A C 1
ATOM 934 O O . PHE A 1 119 ? 18.271 14.443 -13.516 1.00 97.31 119 PHE A O 1
ATOM 941 N N . ARG A 1 120 ? 19.198 14.332 -11.464 1.00 95.31 120 ARG A N 1
ATOM 942 C CA . ARG A 1 120 ? 19.924 15.607 -11.570 1.00 95.31 120 ARG A CA 1
ATOM 943 C C . ARG A 1 120 ? 21.139 15.482 -12.500 1.00 95.31 120 ARG A C 1
ATOM 945 O O . ARG A 1 120 ? 21.812 14.454 -12.446 1.00 95.31 120 ARG A O 1
ATOM 952 N N . PRO A 1 121 ? 21.525 16.546 -13.232 1.00 94.19 121 PRO A N 1
ATOM 953 C CA . PRO A 1 121 ? 22.702 16.520 -14.106 1.00 94.19 121 PRO A CA 1
ATOM 954 C C . PRO A 1 121 ? 23.999 16.134 -13.382 1.00 94.19 121 PRO A C 1
ATOM 956 O O . PRO A 1 121 ? 24.830 15.408 -13.928 1.00 94.19 121 PRO A O 1
ATOM 959 N N . LYS A 1 122 ? 24.155 16.552 -12.120 1.00 92.62 122 LYS A N 1
ATOM 960 C CA . LYS A 1 122 ? 25.220 16.050 -11.251 1.00 92.62 122 LYS A CA 1
ATOM 961 C C . LYS A 1 122 ? 24.861 14.657 -10.732 1.00 92.62 122 LYS A C 1
ATOM 963 O O . LYS A 1 122 ? 24.142 14.518 -9.740 1.00 92.62 122 LYS A O 1
ATOM 968 N N . ILE A 1 123 ? 25.401 13.632 -11.387 1.00 92.06 123 ILE A N 1
ATOM 969 C CA . ILE A 1 123 ? 25.160 12.232 -11.032 1.00 92.06 123 ILE A CA 1
ATOM 970 C C . ILE A 1 123 ? 25.785 11.922 -9.668 1.00 92.06 123 ILE A C 1
ATOM 972 O O . ILE A 1 123 ? 27.002 11.916 -9.501 1.00 92.06 123 ILE A O 1
ATOM 976 N N . CYS A 1 124 ? 24.942 11.639 -8.683 1.00 92.50 124 CYS A N 1
ATOM 977 C CA . CYS A 1 124 ? 25.313 11.201 -7.338 1.00 92.50 124 CYS A CA 1
ATOM 978 C C . CYS A 1 124 ? 24.274 10.186 -6.848 1.00 92.50 124 CYS A C 1
ATOM 980 O O . CYS A 1 124 ? 23.195 10.084 -7.428 1.00 92.50 124 CYS A O 1
ATOM 982 N N . ASN A 1 125 ? 24.587 9.439 -5.786 1.00 94.44 125 ASN A N 1
ATOM 983 C CA . ASN A 1 125 ? 23.645 8.544 -5.101 1.00 94.44 125 ASN A CA 1
ATOM 984 C C . ASN A 1 125 ? 22.871 7.597 -6.035 1.00 94.44 125 ASN A C 1
ATOM 986 O O . ASN A 1 125 ? 21.677 7.385 -5.867 1.00 94.44 125 ASN A O 1
ATOM 990 N N . THR A 1 126 ? 23.539 6.987 -7.017 1.00 95.94 126 THR A N 1
ATOM 991 C CA . THR A 1 126 ? 22.894 6.053 -7.965 1.00 95.94 126 THR A CA 1
ATOM 992 C C . THR A 1 126 ? 22.193 4.878 -7.272 1.00 95.94 126 THR A C 1
ATOM 994 O O . THR A 1 126 ? 21.303 4.265 -7.858 1.00 95.94 126 THR A O 1
ATOM 997 N N . ASN A 1 127 ? 22.563 4.554 -6.026 1.00 96.94 127 ASN A N 1
ATOM 998 C CA . ASN A 1 127 ? 21.881 3.551 -5.207 1.00 96.94 127 ASN A CA 1
ATOM 999 C C . ASN A 1 127 ? 20.445 3.953 -4.819 1.00 96.94 127 ASN A C 1
ATOM 1001 O O . ASN A 1 127 ? 19.644 3.064 -4.541 1.00 96.94 127 ASN A O 1
ATOM 1005 N N . ASP A 1 128 ? 20.082 5.238 -4.874 1.00 96.88 128 ASP A N 1
ATOM 1006 C CA . ASP A 1 128 ? 18.708 5.700 -4.636 1.00 96.88 128 ASP A CA 1
ATOM 1007 C C . ASP A 1 128 ? 17.726 5.027 -5.605 1.00 96.88 128 ASP A C 1
ATOM 1009 O O . ASP A 1 128 ? 16.615 4.678 -5.218 1.00 96.88 128 ASP A O 1
ATOM 1013 N N . VAL A 1 129 ? 18.166 4.725 -6.833 1.00 97.94 129 VAL A N 1
ATOM 1014 C CA . VAL A 1 129 ? 17.393 3.966 -7.831 1.00 97.94 129 VAL A CA 1
ATOM 1015 C C . VAL A 1 129 ? 16.978 2.587 -7.297 1.00 97.94 129 VAL A C 1
ATOM 1017 O O . VAL A 1 129 ? 15.876 2.129 -7.585 1.00 97.94 129 VAL A O 1
ATOM 1020 N N . ASN A 1 130 ? 17.828 1.944 -6.492 1.00 97.94 130 ASN A N 1
ATOM 1021 C CA . ASN A 1 130 ? 17.575 0.646 -5.859 1.00 97.94 130 ASN A CA 1
ATOM 1022 C C . ASN A 1 130 ? 16.744 0.767 -4.571 1.00 97.94 130 ASN A C 1
ATOM 1024 O O . ASN A 1 130 ? 15.923 -0.100 -4.272 1.00 97.94 130 ASN A O 1
ATOM 1028 N N . THR A 1 131 ? 16.994 1.789 -3.753 1.00 96.06 131 THR A N 1
ATOM 1029 C CA . THR A 1 131 ? 16.366 1.921 -2.427 1.00 96.06 131 THR A CA 1
ATOM 1030 C C . THR A 1 131 ? 15.034 2.663 -2.441 1.00 96.06 131 THR A C 1
ATOM 1032 O O . THR A 1 131 ? 14.341 2.653 -1.425 1.00 96.06 131 THR A O 1
ATOM 1035 N N . PHE A 1 132 ? 14.658 3.280 -3.564 1.00 97.00 132 PHE A N 1
ATOM 1036 C CA . PHE A 1 132 ? 13.367 3.940 -3.721 1.00 97.00 132 PHE A CA 1
ATOM 1037 C C . PHE A 1 132 ? 12.208 2.943 -3.576 1.00 97.00 132 PHE A C 1
ATOM 1039 O O . PHE A 1 132 ? 12.135 1.956 -4.309 1.00 97.00 132 PHE A O 1
ATOM 1046 N N . LYS A 1 133 ? 11.279 3.236 -2.661 1.00 94.94 133 LYS A N 1
ATOM 1047 C CA . LYS A 1 133 ? 10.078 2.431 -2.401 1.00 94.94 133 LYS A CA 1
ATOM 1048 C C . LYS A 1 133 ? 8.993 2.728 -3.430 1.00 94.94 133 LYS A C 1
ATOM 1050 O O . LYS A 1 133 ? 8.193 3.646 -3.243 1.00 94.94 133 LYS A O 1
ATOM 1055 N N . LEU A 1 134 ? 8.986 1.993 -4.538 1.00 96.50 134 LEU A N 1
ATOM 1056 C CA . LEU A 1 134 ? 8.037 2.214 -5.635 1.00 96.50 134 LEU A CA 1
ATOM 1057 C C . LEU A 1 134 ? 6.580 2.057 -5.201 1.00 96.50 134 LEU A C 1
ATOM 1059 O O . LEU A 1 134 ? 5.720 2.793 -5.676 1.00 96.50 134 LEU A O 1
ATOM 1063 N N . GLU A 1 135 ? 6.312 1.185 -4.233 1.00 94.25 135 GLU A N 1
ATOM 1064 C CA . GLU A 1 135 ? 4.984 0.957 -3.672 1.00 94.25 135 GLU A CA 1
ATOM 1065 C C . GLU A 1 135 ? 4.328 2.221 -3.087 1.00 94.25 135 GLU A C 1
ATOM 1067 O O . GLU A 1 135 ? 3.109 2.281 -2.942 1.00 94.25 135 GLU A O 1
ATOM 1072 N N . THR A 1 136 ? 5.123 3.256 -2.797 1.00 93.56 136 THR A N 1
ATOM 1073 C CA . THR A 1 136 ? 4.643 4.544 -2.274 1.00 93.56 136 THR A CA 1
ATOM 1074 C C . THR A 1 136 ? 4.117 5.504 -3.340 1.00 93.56 136 THR A C 1
ATOM 1076 O O . THR A 1 136 ? 3.441 6.468 -2.990 1.00 93.56 136 THR A O 1
ATOM 1079 N N . ILE A 1 137 ? 4.405 5.260 -4.622 1.00 94.75 137 ILE A N 1
ATOM 1080 C CA . ILE A 1 137 ? 4.047 6.168 -5.727 1.00 94.75 137 ILE A CA 1
ATOM 1081 C C . ILE A 1 137 ? 3.394 5.466 -6.924 1.00 94.75 137 ILE A C 1
ATOM 1083 O O . ILE A 1 137 ? 2.935 6.157 -7.832 1.00 94.75 137 ILE A O 1
ATOM 1087 N N . ILE A 1 138 ? 3.383 4.125 -6.971 1.00 95.56 138 ILE A N 1
ATOM 1088 C CA . ILE A 1 138 ? 2.714 3.373 -8.040 1.00 95.56 138 ILE A CA 1
ATOM 1089 C C . ILE A 1 138 ? 1.227 3.773 -8.062 1.00 95.56 138 ILE A C 1
ATOM 1091 O O . ILE A 1 138 ? 0.534 3.597 -7.051 1.00 95.56 138 ILE A O 1
ATOM 1095 N N . PRO A 1 139 ? 0.713 4.288 -9.194 1.00 91.12 139 PRO A N 1
ATOM 1096 C CA . PRO A 1 139 ? -0.708 4.536 -9.358 1.00 91.12 139 PRO A CA 1
ATOM 1097 C C . PRO A 1 139 ? -1.491 3.239 -9.163 1.00 91.12 139 PRO A C 1
ATOM 1099 O O . PRO A 1 139 ? -1.156 2.205 -9.736 1.00 91.12 139 PRO A O 1
ATOM 1102 N N . THR A 1 140 ? -2.552 3.292 -8.366 1.00 88.56 140 THR A N 1
ATOM 1103 C CA . THR A 1 140 ? -3.451 2.153 -8.151 1.00 88.56 140 THR A CA 1
ATOM 1104 C C . THR A 1 140 ? -4.879 2.558 -8.471 1.00 88.56 140 THR A C 1
ATOM 1106 O O . THR A 1 140 ? -5.289 3.686 -8.210 1.00 88.56 140 THR A O 1
ATOM 1109 N N . GLN A 1 141 ? -5.629 1.646 -9.088 1.00 85.50 141 GLN A N 1
ATOM 1110 C CA . GLN A 1 141 ? -7.065 1.824 -9.315 1.00 85.50 141 GLN A CA 1
ATOM 1111 C C . GLN A 1 141 ? -7.830 1.621 -8.008 1.00 85.50 141 GLN A C 1
ATOM 1113 O O . GLN A 1 141 ? -7.370 0.855 -7.174 1.00 85.50 141 GLN A O 1
ATOM 1118 N N . GLY A 1 142 ? -9.020 2.200 -7.857 1.00 87.75 142 GLY A N 1
ATOM 1119 C CA . GLY A 1 142 ? -9.872 2.015 -6.676 1.00 87.75 142 GLY A CA 1
ATOM 1120 C C . GLY A 1 142 ? -9.594 3.012 -5.548 1.00 87.75 142 GLY A C 1
ATOM 1121 O O . GLY A 1 142 ? -8.905 4.009 -5.741 1.00 87.75 142 GLY A O 1
ATOM 1122 N N . VAL A 1 143 ? -10.183 2.758 -4.376 1.00 92.31 143 VAL A N 1
ATOM 1123 C CA . VAL A 1 143 ? -10.199 3.721 -3.260 1.00 92.31 143 VAL A CA 1
ATOM 1124 C C . VAL A 1 143 ? -8.898 3.700 -2.451 1.00 92.31 143 VAL A C 1
ATOM 1126 O O . VAL A 1 143 ? -8.388 4.751 -2.065 1.00 92.31 143 VAL A O 1
ATOM 1129 N N . TYR A 1 144 ? -8.342 2.512 -2.206 1.00 94.81 144 TYR A N 1
ATOM 1130 C CA . TYR A 1 144 ? -7.122 2.333 -1.419 1.00 94.81 144 TYR A CA 1
ATOM 1131 C C . TYR A 1 144 ? -5.847 2.583 -2.217 1.00 94.81 144 TYR A C 1
ATOM 1133 O O . TYR A 1 144 ? -5.689 2.038 -3.311 1.00 94.81 144 TYR A O 1
ATOM 1141 N N . THR A 1 145 ? -4.879 3.263 -1.599 1.00 93.75 145 THR A N 1
ATOM 1142 C CA . THR A 1 145 ? -3.493 3.267 -2.088 1.00 93.75 145 THR A CA 1
ATOM 1143 C C . THR A 1 145 ? -2.873 1.868 -2.003 1.00 93.75 145 THR A C 1
ATOM 1145 O O . THR A 1 145 ? -3.298 1.024 -1.206 1.00 93.75 145 THR A O 1
ATOM 1148 N N . LEU A 1 146 ? -1.809 1.623 -2.774 1.00 94.81 146 LEU A N 1
ATOM 1149 C CA . LEU A 1 146 ? -1.058 0.365 -2.709 1.00 94.81 146 LEU A CA 1
ATOM 1150 C C . LEU A 1 146 ? -0.536 0.070 -1.296 1.00 94.81 146 LEU A C 1
ATOM 1152 O O . LEU A 1 146 ? -0.668 -1.052 -0.813 1.00 94.81 146 LEU A O 1
ATOM 1156 N N . MET A 1 147 ? -0.018 1.086 -0.602 1.00 94.94 147 MET A N 1
ATOM 1157 C CA . MET A 1 147 ? 0.438 0.955 0.785 1.00 94.94 147 MET A CA 1
ATOM 1158 C C . MET A 1 147 ? -0.682 0.519 1.728 1.00 94.94 147 MET A C 1
ATOM 1160 O O . MET A 1 147 ? -0.475 -0.361 2.564 1.00 94.94 147 MET A O 1
ATOM 1164 N N . THR A 1 148 ? -1.884 1.078 1.570 1.00 96.06 148 THR A N 1
ATOM 1165 C CA . THR A 1 148 ? -3.052 0.635 2.333 1.00 96.06 148 THR A CA 1
ATOM 1166 C C . THR A 1 148 ? -3.410 -0.817 2.019 1.00 96.06 148 THR A C 1
ATOM 1168 O O . THR A 1 148 ? -3.628 -1.590 2.948 1.00 96.06 148 THR A O 1
ATOM 1171 N N . ARG A 1 149 ? -3.408 -1.230 0.746 1.00 95.94 149 ARG A N 1
ATOM 1172 C CA . ARG A 1 149 ? -3.691 -2.626 0.351 1.00 95.94 149 ARG A CA 1
ATOM 1173 C C . ARG A 1 149 ? -2.697 -3.612 0.954 1.00 95.94 149 ARG A C 1
ATOM 1175 O O . ARG A 1 149 ? -3.100 -4.640 1.491 1.00 95.94 149 ARG A O 1
ATOM 1182 N N . LEU A 1 150 ? -1.407 -3.279 0.914 1.00 95.50 150 LEU A N 1
ATOM 1183 C CA . LEU A 1 150 ? -0.351 -4.076 1.542 1.00 95.50 150 LEU A CA 1
ATOM 1184 C C . LEU A 1 150 ? -0.563 -4.181 3.054 1.00 95.50 150 LEU A C 1
ATOM 1186 O O . LEU A 1 150 ? -0.408 -5.259 3.627 1.00 95.50 150 LEU A O 1
ATOM 1190 N N . ASN A 1 151 ? -0.961 -3.085 3.704 1.00 97.62 151 ASN A N 1
ATOM 1191 C CA . ASN A 1 151 ? -1.254 -3.087 5.131 1.00 97.62 151 ASN A CA 1
ATOM 1192 C C . ASN A 1 151 ? -2.491 -3.933 5.480 1.00 97.62 151 ASN A C 1
ATOM 1194 O O . ASN A 1 151 ? -2.434 -4.687 6.451 1.00 97.62 151 ASN A O 1
ATOM 1198 N N . ILE A 1 152 ? -3.565 -3.860 4.685 1.00 97.69 152 ILE A N 1
ATOM 1199 C CA . ILE A 1 152 ? -4.755 -4.716 4.827 1.00 97.69 152 ILE A CA 1
ATOM 1200 C C . ILE A 1 152 ? -4.356 -6.188 4.704 1.00 97.69 152 ILE A C 1
ATOM 1202 O O . ILE A 1 152 ? -4.589 -6.950 5.638 1.00 97.69 152 ILE A O 1
ATOM 1206 N N . LYS A 1 153 ? -3.646 -6.568 3.633 1.00 96.19 153 LYS A N 1
ATOM 1207 C CA . LYS A 1 153 ? -3.157 -7.943 3.428 1.00 96.19 153 LYS A CA 1
ATOM 1208 C C . LYS A 1 153 ? -2.269 -8.427 4.578 1.00 96.19 153 LYS A C 1
ATOM 1210 O O . LYS A 1 153 ? -2.438 -9.536 5.071 1.00 96.19 153 LYS A O 1
ATOM 1215 N N . THR A 1 154 ? -1.348 -7.587 5.052 1.00 97.31 154 THR A N 1
ATOM 1216 C CA . THR A 1 154 ? -0.446 -7.924 6.172 1.00 97.31 154 THR A CA 1
ATOM 1217 C C . THR A 1 154 ? -1.211 -8.182 7.476 1.00 97.31 154 THR A C 1
ATOM 1219 O O . THR A 1 154 ? -0.766 -8.971 8.305 1.00 97.31 154 THR A O 1
ATOM 1222 N N . ASN A 1 155 ? -2.366 -7.537 7.667 1.00 98.38 155 ASN A N 1
ATOM 1223 C CA . ASN A 1 155 ? -3.195 -7.671 8.866 1.00 98.38 155 ASN A CA 1
ATOM 1224 C C . ASN A 1 155 ? -4.436 -8.556 8.644 1.00 98.38 155 ASN A C 1
ATOM 1226 O O . ASN A 1 155 ? -5.278 -8.643 9.536 1.00 98.38 155 ASN A O 1
ATOM 1230 N N . GLU A 1 156 ? -4.542 -9.251 7.507 1.00 97.94 156 GLU A N 1
ATOM 1231 C CA . GLU A 1 156 ? -5.701 -10.085 7.170 1.00 97.94 156 GLU A CA 1
ATOM 1232 C C . GLU A 1 156 ? -5.893 -11.220 8.186 1.00 97.94 156 GLU A C 1
ATOM 1234 O O . GLU A 1 156 ? -7.005 -11.449 8.660 1.00 97.94 156 GLU A O 1
ATOM 1239 N N . GLN A 1 157 ? -4.808 -11.887 8.598 1.00 98.44 157 GLN A N 1
ATOM 1240 C CA . GLN A 1 157 ? -4.886 -12.929 9.627 1.00 98.44 157 GLN A CA 1
ATOM 1241 C C . GLN A 1 157 ? -5.333 -12.356 10.977 1.00 98.44 157 GLN A C 1
ATOM 1243 O O . GLN A 1 157 ? -6.210 -12.925 11.619 1.00 98.44 157 GLN A O 1
ATOM 1248 N N . LYS A 1 158 ? -4.805 -11.187 11.370 1.00 98.62 158 LYS A N 1
ATOM 1249 C CA . LYS A 1 158 ? -5.224 -10.504 12.602 1.00 98.62 158 LYS A CA 1
ATOM 1250 C C . LYS A 1 158 ? -6.723 -10.178 12.567 1.00 98.62 158 LYS A C 1
ATOM 1252 O O . LYS A 1 158 ? -7.418 -10.380 13.558 1.00 98.62 158 LYS A O 1
ATOM 1257 N N . MET A 1 159 ? -7.230 -9.701 11.429 1.00 98.56 159 MET A N 1
ATOM 1258 C CA . MET A 1 159 ? -8.661 -9.449 11.241 1.00 98.56 159 MET A CA 1
ATOM 1259 C C . MET A 1 159 ? -9.485 -10.737 11.403 1.00 98.56 159 MET A C 1
ATOM 1261 O O . MET A 1 159 ? -10.453 -10.745 12.161 1.00 98.56 159 MET A O 1
ATOM 1265 N N . LYS A 1 160 ? -9.076 -11.840 10.759 1.00 98.56 160 LYS A N 1
ATOM 1266 C CA . LYS A 1 160 ? -9.747 -13.152 10.865 1.00 98.56 160 LYS A CA 1
ATOM 1267 C C . LYS A 1 160 ? -9.767 -13.695 12.294 1.00 98.56 160 LYS A C 1
ATOM 1269 O O . LYS A 1 160 ? -10.800 -14.195 12.744 1.00 98.56 160 LYS A O 1
ATOM 1274 N N . ASP A 1 161 ? -8.662 -13.563 13.022 1.00 98.62 161 ASP A N 1
ATOM 1275 C CA . ASP A 1 161 ? -8.566 -13.987 14.421 1.00 98.62 161 ASP A CA 1
ATOM 1276 C C . ASP A 1 161 ? -9.526 -13.173 15.303 1.00 98.62 161 ASP A C 1
ATOM 1278 O O . ASP A 1 161 ? -10.243 -13.730 16.138 1.00 98.62 161 ASP A O 1
ATOM 1282 N N . ASN A 1 162 ? -9.614 -11.861 15.066 1.00 98.75 162 ASN A N 1
ATOM 1283 C CA . ASN A 1 162 ? -10.513 -10.979 15.806 1.00 98.75 162 ASN A CA 1
ATOM 1284 C C . ASN A 1 162 ? -11.993 -11.241 15.482 1.00 98.75 162 ASN A C 1
ATOM 1286 O O . ASN A 1 162 ? -12.813 -11.278 16.397 1.00 98.75 162 ASN A O 1
ATOM 1290 N N . LEU A 1 163 ? -12.346 -11.510 14.222 1.00 98.75 163 LEU A N 1
ATOM 1291 C CA . LEU A 1 163 ? -13.700 -11.937 13.840 1.00 98.75 163 LEU A CA 1
ATOM 1292 C C . LEU A 1 163 ? -14.061 -13.304 14.449 1.00 98.75 163 LEU A C 1
ATOM 1294 O O . LEU A 1 163 ? -15.179 -13.507 14.922 1.00 98.75 163 LEU A O 1
ATOM 1298 N N . SER A 1 164 ? -13.097 -14.222 14.540 1.00 98.62 164 SER A N 1
ATOM 1299 C CA . SER A 1 164 ? -13.275 -15.498 15.246 1.00 98.62 164 SER A CA 1
ATOM 1300 C C . SER A 1 164 ? -13.495 -15.294 16.751 1.00 98.62 164 SER A C 1
ATOM 1302 O O . SER A 1 164 ? -14.284 -16.011 17.373 1.00 98.62 164 SER A O 1
ATOM 1304 N N . ALA A 1 165 ? -12.849 -14.289 17.349 1.00 98.75 165 ALA A N 1
ATOM 1305 C CA . ALA A 1 165 ? -13.087 -13.905 18.737 1.00 98.75 165 ALA A CA 1
ATOM 1306 C C .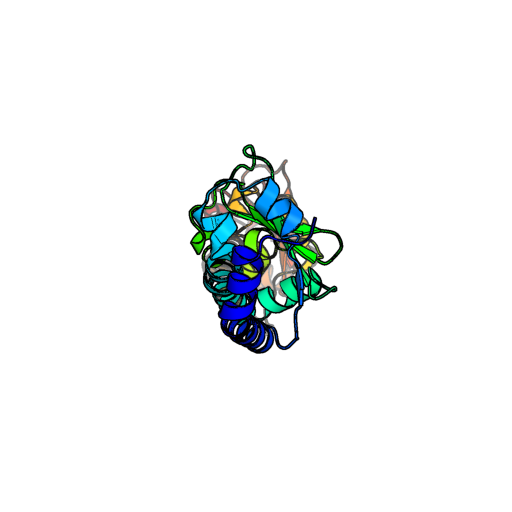 ALA A 1 165 ? -14.493 -13.311 18.944 1.00 98.75 165 ALA A C 1
ATOM 1308 O O . ALA A 1 165 ? -15.128 -13.636 19.947 1.00 98.75 165 ALA A O 1
ATOM 1309 N N . VAL A 1 166 ? -15.018 -12.530 17.988 1.00 98.75 166 VAL A N 1
ATOM 1310 C CA . VAL A 1 166 ? -16.424 -12.072 17.986 1.00 98.75 166 VAL A CA 1
ATOM 1311 C C . VAL A 1 166 ? -17.379 -13.265 17.935 1.00 98.75 166 VAL A C 1
ATOM 1313 O O . VAL A 1 166 ? -18.249 -13.388 18.798 1.00 98.75 166 VAL A O 1
ATOM 1316 N N . LYS A 1 167 ? -17.164 -14.199 16.996 1.00 98.50 167 LYS A N 1
ATOM 1317 C CA . LYS A 1 167 ? -17.953 -15.438 16.885 1.00 98.50 167 LYS A CA 1
ATOM 1318 C C . LYS A 1 167 ? -18.005 -16.197 18.213 1.00 98.50 167 LYS A C 1
ATOM 1320 O O . LYS A 1 167 ? -19.077 -16.612 18.651 1.00 98.50 167 LYS A O 1
ATOM 1325 N N . LYS A 1 168 ? -16.850 -16.355 18.869 1.00 98.44 168 LYS A N 1
ATOM 1326 C CA . LYS A 1 168 ? -16.733 -17.031 20.167 1.00 98.44 168 LYS A CA 1
ATOM 1327 C C . LYS A 1 168 ? -17.451 -16.271 21.284 1.00 98.44 168 LYS A C 1
ATOM 1329 O O . LYS A 1 168 ? -18.154 -16.901 22.070 1.00 98.44 168 LYS A O 1
ATOM 1334 N N . ALA A 1 169 ? -17.280 -14.950 21.355 1.00 98.25 169 ALA A N 1
ATOM 1335 C CA . ALA A 1 169 ? -17.928 -14.103 22.356 1.00 98.25 169 ALA A CA 1
ATOM 1336 C C . ALA A 1 169 ? -19.459 -14.189 22.281 1.00 98.25 169 ALA A C 1
ATOM 1338 O O . ALA A 1 169 ? -20.121 -14.176 23.313 1.00 98.25 169 ALA A O 1
ATOM 1339 N N . LEU A 1 170 ? -20.000 -14.341 21.071 1.00 98.12 170 LEU A N 1
ATOM 1340 C CA . LEU A 1 170 ? -21.435 -14.429 20.815 1.00 98.12 170 LEU A CA 1
ATOM 1341 C C . LEU A 1 170 ? -21.970 -15.857 20.701 1.00 98.12 170 LEU A C 1
ATOM 1343 O O . LEU A 1 170 ? -23.115 -16.031 20.299 1.00 98.12 170 LEU A O 1
ATOM 1347 N N . LYS A 1 171 ? -21.167 -16.888 21.006 1.00 97.50 171 LYS A N 1
ATOM 1348 C CA . LYS A 1 171 ? -21.546 -18.310 20.842 1.00 97.50 171 LYS A CA 1
ATOM 1349 C C . LYS A 1 171 ? -22.210 -18.599 19.477 1.00 97.50 171 LYS A C 1
ATOM 1351 O O . LYS A 1 171 ? -23.107 -19.431 19.377 1.00 97.50 171 LYS A O 1
ATOM 1356 N N . SER A 1 172 ? -21.780 -17.889 18.434 1.00 95.94 172 SER A N 1
ATOM 1357 C CA . SER A 1 172 ? -22.415 -17.902 17.116 1.00 95.94 172 SER A CA 1
ATOM 1358 C C . SER A 1 172 ? -22.040 -19.165 16.342 1.00 95.94 172 SER A C 1
ATOM 1360 O O . SER A 1 172 ? -20.864 -19.533 16.273 1.00 95.94 172 SER A O 1
ATOM 1362 N N . SER A 1 173 ? -23.020 -19.808 15.701 1.00 94.81 173 SER A N 1
ATOM 1363 C CA . SER A 1 173 ? -22.765 -20.898 14.749 1.00 94.81 173 SER A CA 1
ATOM 1364 C C . SER A 1 173 ? -22.161 -20.383 13.439 1.00 94.81 173 SER A C 1
ATOM 1366 O O . SER A 1 173 ? -21.319 -21.053 12.836 1.00 94.81 173 SER A O 1
ATOM 1368 N N . SER A 1 174 ? -22.551 -19.176 13.029 1.00 96.12 174 SER A N 1
ATOM 1369 C CA . SER A 1 174 ? -22.136 -18.534 11.781 1.00 96.12 174 SER A CA 1
ATOM 1370 C C . SER A 1 174 ? -20.814 -17.789 11.936 1.00 96.12 174 SER A C 1
ATOM 1372 O O . SER A 1 174 ? -20.492 -17.291 13.022 1.00 96.12 174 SER A O 1
ATOM 1374 N N . ASP A 1 175 ? -20.047 -17.721 10.849 1.00 97.88 175 ASP A N 1
ATOM 1375 C CA . ASP A 1 175 ? -18.839 -16.902 10.781 1.00 97.88 175 ASP A CA 1
ATOM 1376 C C . ASP A 1 175 ? -19.192 -15.422 10.695 1.00 97.88 175 ASP A C 1
ATOM 1378 O O . ASP A 1 175 ? -20.161 -15.037 10.043 1.00 97.88 175 ASP A O 1
ATOM 1382 N N . TRP A 1 176 ? -18.389 -14.609 11.378 1.00 98.31 176 TRP A N 1
ATOM 1383 C CA . TRP A 1 176 ? -18.540 -13.164 11.379 1.00 98.31 176 TRP A CA 1
ATOM 1384 C C . TRP A 1 176 ? -17.668 -12.530 10.306 1.00 98.31 176 TRP A C 1
ATOM 1386 O O . TRP A 1 176 ? -16.531 -12.953 10.089 1.00 98.31 176 TRP A O 1
ATOM 1396 N N . SER A 1 177 ? -18.187 -11.484 9.675 1.00 98.31 177 SER A N 1
ATOM 1397 C CA . SER A 1 177 ? -17.483 -10.698 8.665 1.00 98.31 177 SER A CA 1
ATOM 1398 C C . SER A 1 177 ? -17.420 -9.221 9.044 1.00 98.31 177 SER A C 1
ATOM 1400 O O . SER A 1 177 ? -18.174 -8.728 9.887 1.00 98.31 177 SER A O 1
ATOM 1402 N N . ILE A 1 178 ? -16.500 -8.505 8.406 1.00 98.25 178 ILE A N 1
ATOM 1403 C CA . ILE A 1 178 ? -16.525 -7.047 8.340 1.00 98.25 178 ILE A CA 1
ATOM 1404 C C . ILE A 1 178 ? -17.046 -6.646 6.959 1.00 98.25 178 ILE A C 1
ATOM 1406 O O . ILE A 1 178 ? -16.693 -7.276 5.963 1.00 98.25 178 ILE A O 1
ATOM 1410 N N . ASP A 1 179 ? -17.915 -5.640 6.890 1.00 98.25 179 ASP A N 1
ATOM 1411 C CA . ASP A 1 179 ? -18.395 -5.132 5.605 1.00 98.25 179 ASP A CA 1
ATOM 1412 C C . ASP A 1 179 ? -17.280 -4.349 4.899 1.00 98.25 179 ASP A C 1
ATOM 1414 O O . ASP A 1 179 ? -16.988 -3.201 5.248 1.00 98.25 179 ASP A O 1
ATOM 1418 N N . GLU A 1 180 ? -16.669 -4.967 3.8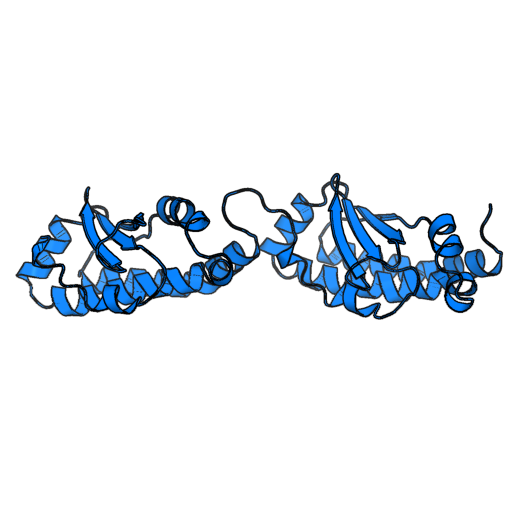91 1.00 96.81 180 GLU A N 1
ATOM 1419 C CA . GLU A 1 180 ? -15.591 -4.376 3.090 1.00 96.81 180 GLU A CA 1
ATOM 1420 C C . GLU A 1 180 ? -16.027 -3.062 2.418 1.00 96.81 180 GLU A C 1
ATOM 1422 O O . GLU A 1 180 ? -15.255 -2.103 2.361 1.00 96.81 180 GLU A O 1
ATOM 1427 N N . SER A 1 181 ? -17.296 -2.954 2.002 1.00 97.50 181 SER A N 1
ATOM 1428 C CA . SER A 1 181 ? -17.822 -1.725 1.383 1.00 97.50 181 SER A CA 1
ATOM 1429 C C . SER A 1 181 ? -17.833 -0.556 2.372 1.00 97.50 181 SER A C 1
ATOM 1431 O O . SER A 1 181 ? -17.545 0.593 2.012 1.00 97.50 181 SER A O 1
ATOM 1433 N N . SER A 1 182 ? -18.123 -0.834 3.646 1.00 98.31 182 SER A N 1
ATOM 1434 C CA . SER A 1 182 ? -18.041 0.162 4.714 1.00 98.31 182 SER A CA 1
ATOM 1435 C C . SER A 1 182 ? -16.607 0.643 4.945 1.00 98.31 182 SER A C 1
ATOM 1437 O O . SER A 1 182 ? -16.384 1.846 5.102 1.00 98.31 182 SER A O 1
ATOM 1439 N N . LEU A 1 183 ? -15.617 -0.256 4.869 1.00 98.31 183 LEU A N 1
ATOM 1440 C CA . LEU A 1 183 ? -14.203 0.100 4.998 1.00 98.31 183 LEU A CA 1
ATOM 1441 C C . LEU A 1 183 ? -13.735 1.002 3.850 1.00 98.31 183 LEU A C 1
ATOM 1443 O O . LEU A 1 183 ? -13.002 1.966 4.088 1.00 98.31 183 LEU A O 1
ATOM 1447 N N . GLU A 1 184 ? -14.152 0.726 2.615 1.00 97.25 184 GLU A N 1
ATOM 1448 C CA . GLU A 1 184 ? -13.848 1.591 1.469 1.00 97.25 184 GLU A CA 1
ATOM 1449 C C . GLU A 1 184 ? -14.495 2.969 1.633 1.00 97.25 184 GLU A C 1
ATOM 1451 O O . GLU A 1 184 ? -13.860 3.997 1.393 1.00 97.25 184 GLU A O 1
ATOM 1456 N N . THR A 1 185 ? -15.734 3.005 2.124 1.00 97.94 185 THR A N 1
ATOM 1457 C CA . THR A 1 185 ? -16.490 4.245 2.338 1.00 97.94 185 THR A CA 1
ATOM 1458 C C . THR A 1 185 ? -15.825 5.163 3.367 1.00 97.94 185 THR A C 1
ATOM 1460 O O . THR A 1 185 ? -15.798 6.386 3.186 1.00 97.94 185 THR A O 1
ATOM 1463 N N . VAL A 1 186 ? -15.267 4.607 4.448 1.00 98.00 186 VAL A N 1
ATOM 1464 C CA . VAL A 1 186 ? -14.625 5.410 5.503 1.00 98.00 186 VAL A CA 1
ATOM 1465 C C . VAL A 1 186 ? -13.169 5.763 5.206 1.00 98.00 186 VAL A C 1
ATOM 1467 O O . VAL A 1 186 ? -12.652 6.708 5.800 1.00 98.00 186 VAL A O 1
ATOM 1470 N N . TYR A 1 187 ? -12.500 5.073 4.279 1.00 98.12 187 TYR A N 1
ATOM 1471 C CA . TYR A 1 187 ? -11.085 5.311 3.975 1.00 98.12 187 TYR A CA 1
ATOM 1472 C C . TYR A 1 187 ? -10.740 6.766 3.619 1.00 98.12 187 TYR A C 1
ATOM 1474 O O . TYR A 1 187 ? -9.792 7.302 4.203 1.00 98.12 187 TYR A O 1
ATOM 1482 N N . PRO A 1 188 ? -11.503 7.472 2.758 1.00 96.81 188 PRO A N 1
ATOM 1483 C CA . PRO A 1 188 ? -11.240 8.881 2.473 1.00 96.81 188 PRO A CA 1
ATOM 1484 C C . PRO A 1 188 ? -11.401 9.804 3.688 1.00 96.81 188 PRO A C 1
ATOM 1486 O O . PRO A 1 188 ? -10.980 10.955 3.626 1.00 96.81 188 PRO A O 1
ATOM 1489 N N . LYS A 1 189 ? -12.048 9.335 4.763 1.00 97.50 189 LYS A N 1
ATOM 1490 C CA . LYS A 1 189 ? -12.309 10.097 5.994 1.00 97.50 189 LYS A CA 1
ATOM 1491 C C . LYS A 1 189 ? -11.240 9.882 7.068 1.00 97.50 189 LYS A C 1
ATOM 1493 O O . LYS A 1 189 ? -11.232 10.592 8.067 1.00 97.50 189 LYS A O 1
ATOM 1498 N N . VAL A 1 190 ? -10.334 8.924 6.872 1.00 97.06 190 VAL A N 1
ATOM 1499 C CA . VAL A 1 190 ? -9.181 8.701 7.752 1.00 97.06 190 VAL A CA 1
ATOM 1500 C C . VAL A 1 190 ? -8.075 9.705 7.418 1.00 97.06 190 VAL A C 1
ATOM 1502 O O . VAL A 1 190 ? -7.837 10.003 6.248 1.00 97.06 190 VAL A O 1
ATOM 1505 N N . ALA A 1 191 ? -7.396 10.219 8.446 1.00 96.25 191 ALA A N 1
ATOM 1506 C CA . ALA A 1 191 ? -6.274 11.142 8.289 1.00 96.25 191 ALA A CA 1
ATOM 1507 C C . ALA A 1 191 ? -5.133 10.520 7.459 1.00 96.25 191 ALA A C 1
ATOM 1509 O O . ALA A 1 191 ? -4.880 9.315 7.542 1.00 96.25 191 ALA A O 1
ATOM 1510 N N . ASP A 1 192 ? -4.452 11.331 6.644 1.00 95.00 192 ASP A N 1
ATOM 1511 C CA . ASP A 1 192 ? -3.474 10.841 5.660 1.00 95.00 192 ASP A CA 1
ATOM 1512 C C . ASP A 1 192 ? -2.297 10.085 6.295 1.00 95.00 192 ASP A C 1
ATOM 1514 O O . ASP A 1 192 ? -1.836 9.083 5.746 1.00 95.00 192 ASP A O 1
ATOM 1518 N N . ASP A 1 193 ? -1.861 10.502 7.483 1.00 95.56 193 ASP A N 1
ATOM 1519 C CA . ASP A 1 193 ? -0.802 9.858 8.264 1.00 95.56 193 ASP A CA 1
ATOM 1520 C C . ASP A 1 193 ? -1.194 8.464 8.790 1.00 95.56 193 ASP A C 1
ATOM 1522 O O . ASP A 1 193 ? -0.326 7.631 9.058 1.00 95.56 193 ASP A O 1
ATOM 1526 N N . LEU A 1 194 ? -2.495 8.168 8.870 1.00 97.00 194 LEU A N 1
ATOM 1527 C CA . LEU A 1 194 ? -3.027 6.886 9.336 1.00 97.00 194 LEU A CA 1
ATOM 1528 C C . LEU A 1 194 ? -3.377 5.918 8.197 1.00 97.00 194 LEU A C 1
ATOM 1530 O O . LEU A 1 194 ? -3.501 4.714 8.436 1.00 97.00 194 LEU A O 1
ATOM 1534 N N . LYS A 1 195 ? -3.499 6.394 6.949 1.00 96.00 195 LYS A N 1
ATOM 1535 C CA . LYS A 1 195 ? -3.918 5.566 5.798 1.00 96.00 195 LYS A CA 1
ATOM 1536 C C . LYS A 1 195 ? -2.994 4.374 5.535 1.00 96.00 195 LYS A C 1
ATOM 1538 O O . LYS A 1 195 ? -3.468 3.297 5.169 1.00 96.00 195 LYS A O 1
ATOM 1543 N N . ASN A 1 196 ? -1.692 4.519 5.773 1.00 95.50 196 ASN A N 1
ATOM 1544 C CA . ASN A 1 196 ? -0.724 3.427 5.598 1.00 95.50 196 ASN A CA 1
ATOM 1545 C C . ASN A 1 196 ? -0.815 2.346 6.691 1.00 95.50 196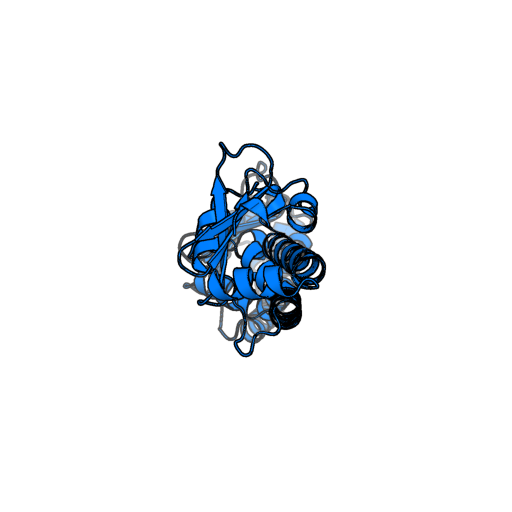 ASN A C 1
ATOM 1547 O O . ASN A 1 196 ? -0.276 1.257 6.512 1.00 95.50 196 ASN A O 1
ATOM 1551 N N . SER A 1 197 ? -1.521 2.624 7.789 1.00 97.25 197 SER A N 1
ATOM 1552 C CA . SER A 1 197 ? -1.761 1.705 8.911 1.00 97.25 197 SER A CA 1
ATOM 1553 C C . SER A 1 197 ? -3.224 1.251 8.995 1.00 97.25 197 SER A C 1
ATOM 1555 O O . SER A 1 197 ? -3.638 0.693 10.008 1.00 97.25 197 SER A O 1
ATOM 1557 N N . PHE A 1 198 ? -4.022 1.499 7.954 1.00 98.19 198 PHE A N 1
ATOM 1558 C CA . PHE A 1 198 ? -5.474 1.315 7.963 1.00 98.19 198 PHE A CA 1
ATOM 1559 C C . PHE A 1 198 ? -5.914 -0.109 8.344 1.00 98.19 198 PHE A C 1
ATOM 1561 O O . PHE A 1 198 ? -6.717 -0.278 9.259 1.00 98.19 198 PHE A O 1
ATOM 1568 N N . GLY A 1 199 ? -5.350 -1.140 7.709 1.00 98.25 199 GLY A N 1
ATOM 1569 C CA . GLY A 1 199 ? -5.648 -2.542 8.022 1.00 98.25 199 GLY A CA 1
ATOM 1570 C C . GLY A 1 199 ? -5.306 -2.915 9.465 1.00 98.25 199 GLY A C 1
ATOM 1571 O O . GLY A 1 199 ? -6.099 -3.562 10.144 1.00 98.25 199 GLY A O 1
ATOM 1572 N N . HIS A 1 200 ? -4.164 -2.445 9.972 1.00 98.50 200 HIS A N 1
ATOM 1573 C CA . HIS A 1 200 ? -3.777 -2.627 11.373 1.00 98.50 200 HIS A CA 1
ATOM 1574 C C . HIS A 1 200 ? -4.767 -1.965 12.342 1.00 98.50 200 HIS A C 1
ATOM 1576 O O . HIS A 1 200 ? -5.180 -2.583 13.326 1.00 98.50 200 HIS A O 1
ATOM 1582 N N . ILE A 1 201 ? -5.156 -0.720 12.050 1.00 98.38 201 ILE A N 1
ATOM 1583 C CA . ILE A 1 201 ? -6.093 0.067 12.855 1.00 98.38 201 ILE A CA 1
ATOM 1584 C C . ILE A 1 201 ? -7.439 -0.647 12.940 1.00 98.38 201 ILE A C 1
ATOM 1586 O O . ILE A 1 201 ? -7.901 -0.927 14.044 1.00 98.38 201 ILE A O 1
ATOM 1590 N N . PHE A 1 202 ? -8.055 -0.979 11.804 1.00 98.38 202 PHE A N 1
ATOM 1591 C CA . PHE A 1 202 ? -9.401 -1.552 11.797 1.00 98.38 202 PHE A CA 1
ATOM 1592 C C . PHE A 1 202 ? -9.431 -3.004 12.274 1.00 98.38 202 PHE A C 1
ATOM 1594 O O . PHE A 1 202 ? -10.374 -3.375 12.969 1.00 98.38 202 PHE A O 1
ATOM 1601 N N . ALA A 1 203 ? -8.368 -3.791 12.059 1.00 98.62 203 ALA A N 1
ATOM 1602 C CA . ALA A 1 203 ? -8.219 -5.068 12.758 1.00 98.62 203 ALA A CA 1
ATOM 1603 C C . ALA A 1 203 ? -8.186 -4.857 14.282 1.00 98.62 203 ALA A C 1
ATOM 1605 O O . ALA A 1 203 ? -8.840 -5.590 15.021 1.00 98.62 203 ALA A O 1
ATOM 1606 N N . GLY A 1 204 ? -7.481 -3.826 14.761 1.00 98.50 204 GLY A N 1
ATOM 1607 C CA . GLY A 1 204 ? -7.492 -3.416 16.166 1.00 98.50 204 GLY A CA 1
ATOM 1608 C C . GLY A 1 204 ? -8.869 -2.966 16.667 1.00 98.50 204 GLY A C 1
ATOM 1609 O O . GLY A 1 204 ? -9.226 -3.287 17.793 1.00 98.50 204 GLY A O 1
ATOM 1610 N N . ILE A 1 205 ? -9.682 -2.287 15.855 1.00 98.62 205 ILE A N 1
ATOM 1611 C CA . ILE A 1 205 ? -11.064 -1.941 16.232 1.00 98.62 205 ILE A CA 1
ATOM 1612 C C . ILE A 1 205 ? -11.906 -3.203 16.443 1.00 98.62 205 ILE A C 1
ATOM 1614 O O . ILE A 1 205 ? -12.592 -3.307 17.459 1.00 98.62 205 ILE A O 1
ATOM 1618 N N . VAL A 1 206 ? -11.809 -4.194 15.553 1.00 98.75 206 VAL A N 1
ATOM 1619 C CA . VAL A 1 206 ? -12.538 -5.467 15.709 1.00 98.75 206 VAL A CA 1
ATOM 1620 C C . VAL A 1 206 ? -12.066 -6.244 16.944 1.00 98.75 206 VAL A C 1
ATOM 1622 O O . VAL A 1 206 ? -12.882 -6.838 17.642 1.00 98.75 206 VAL A O 1
ATOM 1625 N N . GLU A 1 207 ? -10.778 -6.170 17.296 1.00 98.75 207 GLU A N 1
ATOM 1626 C CA . GLU A 1 207 ? -10.251 -6.695 18.569 1.00 98.75 207 GLU A CA 1
ATOM 1627 C C . GLU A 1 207 ? -10.985 -6.088 19.779 1.00 98.75 207 GLU A C 1
ATOM 1629 O O . GLU A 1 207 ? -11.394 -6.792 20.705 1.00 98.75 207 GLU A O 1
ATOM 1634 N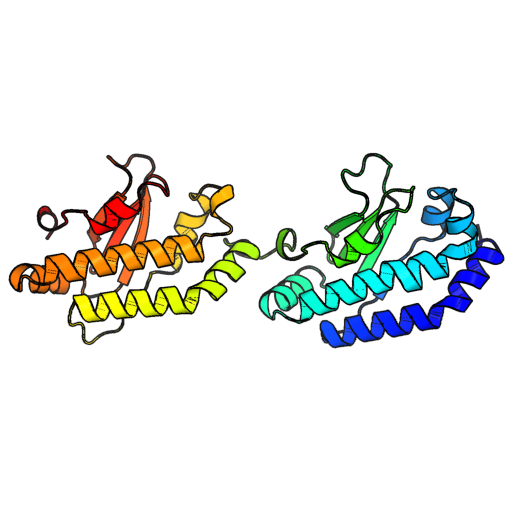 N . LYS A 1 208 ? -11.190 -4.764 19.758 1.00 98.69 208 LYS A N 1
ATOM 1635 C CA . LYS A 1 208 ? -11.893 -4.022 20.814 1.00 98.69 208 LYS A CA 1
ATOM 1636 C C . LYS A 1 208 ? -13.383 -4.356 20.859 1.00 98.69 208 LYS A C 1
ATOM 1638 O O . LYS A 1 208 ? -13.925 -4.489 21.957 1.00 98.69 208 LYS A O 1
ATOM 1643 N N . VAL A 1 209 ? -14.019 -4.554 19.702 1.00 98.75 209 VAL A N 1
ATOM 1644 C CA . VAL A 1 209 ? -15.395 -5.070 19.595 1.00 98.75 209 VAL A CA 1
ATOM 1645 C C . VAL A 1 209 ? -15.494 -6.446 20.253 1.00 98.75 209 VAL A C 1
ATOM 1647 O O . VAL A 1 209 ? -16.306 -6.627 21.160 1.00 98.75 209 VAL A O 1
ATOM 1650 N N . ALA A 1 210 ? -14.620 -7.385 19.879 1.00 98.69 210 ALA A N 1
ATOM 1651 C CA . ALA A 1 210 ? -14.596 -8.734 20.440 1.00 98.69 210 ALA A CA 1
ATOM 1652 C C . ALA A 1 210 ? -14.426 -8.725 21.968 1.00 98.69 210 ALA A C 1
ATOM 1654 O O . ALA A 1 210 ? -15.142 -9.430 22.677 1.00 98.69 210 ALA A O 1
ATOM 1655 N N . ALA A 1 211 ? -13.518 -7.894 22.490 1.00 98.56 211 ALA A N 1
ATOM 1656 C CA . ALA A 1 211 ? -13.285 -7.767 23.926 1.00 98.56 211 ALA A CA 1
ATOM 1657 C C . ALA A 1 211 ? -14.496 -7.191 24.686 1.00 98.56 211 ALA A C 1
ATOM 1659 O O . ALA A 1 211 ? -14.787 -7.643 25.796 1.00 98.56 211 ALA A O 1
ATOM 1660 N N . ASN A 1 212 ? -15.210 -6.217 24.107 1.00 98.44 212 ASN A N 1
ATOM 1661 C CA . ASN A 1 212 ? -16.429 -5.669 24.710 1.00 98.44 212 ASN A CA 1
ATOM 1662 C C . ASN A 1 212 ? -17.538 -6.730 24.759 1.00 98.44 212 ASN A C 1
ATOM 1664 O O . ASN A 1 212 ? -18.107 -6.993 25.821 1.00 98.44 212 ASN A O 1
ATOM 1668 N N . LEU A 1 213 ? -17.774 -7.408 23.629 1.00 98.50 213 LEU A N 1
ATOM 1669 C CA . LEU A 1 213 ? -18.759 -8.484 23.522 1.00 98.50 213 LEU A CA 1
ATOM 1670 C C . LEU A 1 213 ? -18.460 -9.618 24.505 1.00 98.50 213 LEU A C 1
ATOM 1672 O O . LEU A 1 213 ? -19.352 -10.021 25.241 1.00 98.50 213 LEU A O 1
ATOM 1676 N N . ALA A 1 214 ? -17.205 -10.069 24.599 1.00 98.12 214 ALA A N 1
ATOM 1677 C CA . ALA A 1 214 ? -16.809 -11.138 25.516 1.00 98.12 214 ALA A CA 1
ATOM 1678 C C . ALA A 1 214 ? -17.071 -10.788 26.989 1.00 98.12 214 ALA A C 1
ATOM 1680 O O . ALA A 1 214 ? -17.394 -11.666 27.786 1.00 98.12 214 ALA A O 1
ATOM 1681 N N . LYS A 1 215 ? -16.934 -9.508 27.361 1.00 97.94 215 LYS A N 1
ATOM 1682 C CA . LYS A 1 215 ? -17.206 -9.038 28.722 1.00 97.94 215 LYS A CA 1
ATOM 1683 C C . LYS A 1 215 ? -18.704 -8.931 29.000 1.00 97.94 215 LYS A C 1
ATOM 1685 O O . LYS A 1 215 ? -19.150 -9.361 30.057 1.00 97.94 215 LYS A O 1
ATOM 1690 N N . ARG A 1 216 ? -19.461 -8.295 28.103 1.00 97.31 216 ARG A N 1
ATOM 1691 C CA . ARG A 1 216 ? -20.874 -7.956 28.345 1.00 97.31 216 ARG A CA 1
ATOM 1692 C C . ARG A 1 216 ? -21.819 -9.120 28.067 1.00 97.31 216 ARG A C 1
ATOM 1694 O O . ARG A 1 216 ? -22.724 -9.342 28.857 1.00 97.31 216 ARG A O 1
ATOM 1701 N N . CYS A 1 217 ? -21.555 -9.912 27.031 1.00 97.56 217 CYS A N 1
ATOM 1702 C CA . CYS A 1 217 ? -22.347 -11.097 26.676 1.00 97.56 217 CYS A CA 1
ATOM 1703 C C . CYS A 1 217 ? -21.989 -12.331 27.529 1.00 97.56 217 CYS A C 1
ATOM 1705 O O . CYS A 1 217 ? -22.348 -13.458 27.194 1.00 97.56 217 CYS A O 1
ATOM 1707 N N . ALA A 1 218 ? -21.244 -12.135 28.624 1.00 97.12 218 ALA A N 1
ATOM 1708 C CA . ALA A 1 218 ? -21.156 -13.121 29.697 1.00 97.12 218 ALA A CA 1
ATOM 1709 C C . ALA A 1 218 ? -22.487 -13.228 30.467 1.00 97.12 218 ALA A C 1
ATOM 1711 O O . ALA A 1 218 ? -22.769 -14.276 31.041 1.00 97.12 218 ALA A O 1
ATOM 1712 N N . ASP A 1 219 ? -23.289 -12.157 30.460 1.00 97.69 219 ASP A N 1
ATOM 1713 C CA . ASP A 1 219 ? -24.692 -12.177 30.864 1.00 97.69 219 ASP A CA 1
ATOM 1714 C C . ASP A 1 219 ? -25.545 -12.755 29.724 1.00 97.69 219 ASP A C 1
ATOM 1716 O O . ASP A 1 219 ? -25.446 -12.310 28.577 1.00 97.69 219 ASP A O 1
ATOM 1720 N N . GLU A 1 220 ? -26.356 -13.764 30.038 1.00 97.50 220 GLU A N 1
ATOM 1721 C CA . GLU A 1 220 ? -27.147 -14.510 29.057 1.00 97.50 220 GLU A CA 1
ATOM 1722 C C . GLU A 1 220 ? -28.254 -13.658 28.423 1.00 97.50 220 GLU A C 1
ATOM 1724 O O . GLU A 1 220 ? -28.449 -13.745 27.215 1.00 97.50 220 GLU A O 1
ATOM 1729 N N . MET A 1 221 ? -28.883 -12.747 29.178 1.00 97.31 221 MET A N 1
ATOM 1730 C CA . MET A 1 221 ? -29.905 -11.850 28.622 1.00 97.31 221 MET A CA 1
ATOM 1731 C C . MET A 1 221 ? -29.295 -10.851 27.636 1.00 97.31 221 MET A C 1
ATOM 1733 O O . MET A 1 221 ? -29.887 -10.544 26.603 1.00 97.31 221 MET A O 1
ATOM 1737 N N . ILE A 1 222 ? -28.092 -10.345 27.936 1.00 97.88 222 ILE A N 1
ATOM 1738 C CA . ILE A 1 222 ? -27.370 -9.450 27.019 1.00 97.88 222 ILE A CA 1
ATOM 1739 C C . ILE A 1 222 ? -26.942 -10.217 25.766 1.00 97.88 222 ILE A C 1
ATOM 1741 O O . ILE A 1 222 ? -27.059 -9.692 24.661 1.00 97.88 222 ILE A O 1
ATOM 1745 N N . LEU A 1 223 ? -26.444 -11.447 25.926 1.00 98.31 223 LEU A N 1
ATOM 1746 C CA . LEU A 1 223 ? -26.049 -12.296 24.807 1.00 98.31 223 LEU A CA 1
ATOM 1747 C C . LEU A 1 223 ? -27.215 -12.536 23.841 1.00 98.31 223 LEU A C 1
ATOM 1749 O O . LEU A 1 223 ? -27.043 -12.320 22.643 1.00 98.31 223 LEU A O 1
ATOM 1753 N N . GLU A 1 224 ? -28.372 -12.955 24.356 1.00 97.44 224 GLU A N 1
ATOM 1754 C CA . GLU A 1 224 ? -29.573 -13.215 23.555 1.00 97.44 224 GLU A CA 1
ATOM 1755 C C . GLU A 1 224 ? -30.020 -11.957 22.801 1.00 97.44 224 GLU A C 1
ATOM 1757 O O . GLU A 1 224 ? -30.174 -11.996 21.581 1.00 97.44 224 GLU A O 1
ATOM 1762 N N . ALA A 1 225 ? -30.107 -10.809 23.482 1.00 97.94 225 ALA A N 1
ATOM 1763 C CA . ALA A 1 225 ? -30.503 -9.552 22.850 1.00 97.94 225 ALA A CA 1
ATOM 1764 C C . ALA A 1 225 ? -29.525 -9.109 21.743 1.00 97.94 225 ALA A C 1
ATOM 1766 O O . ALA A 1 225 ? -29.944 -8.653 20.678 1.00 97.94 225 ALA A O 1
ATOM 1767 N N . VAL A 1 226 ? -28.211 -9.284 21.941 1.00 97.94 226 VAL A N 1
ATOM 1768 C CA . VAL A 1 226 ? -27.224 -8.996 20.886 1.00 97.94 226 VAL A CA 1
ATOM 1769 C C . VAL A 1 226 ? -27.387 -9.960 19.710 1.00 97.94 226 VAL A C 1
ATOM 1771 O O . VAL A 1 226 ? -27.320 -9.522 18.562 1.00 97.94 226 VAL A O 1
ATOM 1774 N N . GLN A 1 227 ? -27.602 -11.255 19.958 1.00 97.88 227 GLN A N 1
ATOM 1775 C CA . GLN A 1 227 ? -27.823 -12.245 18.898 1.00 97.88 227 GLN A CA 1
ATOM 1776 C C . GLN A 1 227 ? -29.073 -11.915 18.067 1.00 97.88 227 GLN A C 1
ATOM 1778 O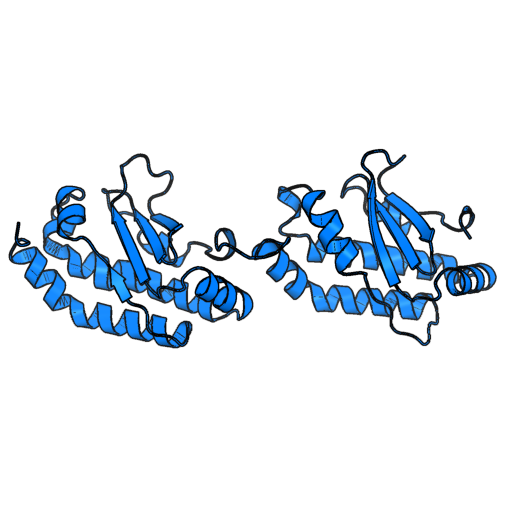 O . GLN A 1 227 ? -29.008 -11.947 16.838 1.00 97.88 227 GLN A O 1
ATOM 1783 N N . GLU A 1 228 ? -30.175 -11.526 18.715 1.00 97.12 228 GLU A N 1
ATOM 1784 C CA . GLU A 1 228 ? -31.406 -11.087 18.045 1.00 97.12 228 GLU A CA 1
ATOM 1785 C C . GLU A 1 228 ? -31.191 -9.820 17.205 1.00 97.12 228 GLU A C 1
ATOM 1787 O O . GLU A 1 228 ? -31.697 -9.716 16.086 1.00 97.12 228 GLU A O 1
ATOM 1792 N N . ALA A 1 229 ? -30.388 -8.874 17.697 1.00 97.62 229 ALA A N 1
ATOM 1793 C CA . ALA A 1 229 ? -30.107 -7.621 17.005 1.00 97.62 229 ALA A CA 1
ATOM 1794 C C . ALA A 1 229 ? -29.085 -7.752 15.853 1.00 97.62 229 ALA A C 1
ATOM 1796 O O . ALA A 1 229 ? -28.925 -6.817 15.061 1.00 97.62 229 ALA A O 1
ATOM 1797 N N . THR A 1 230 ? -28.376 -8.886 15.741 1.00 97.81 230 THR A N 1
ATOM 1798 C CA . THR A 1 230 ? -27.207 -9.048 14.851 1.00 97.81 230 THR A CA 1
ATOM 1799 C C . THR A 1 230 ? -27.275 -10.262 13.918 1.00 97.81 230 THR A C 1
ATOM 1801 O O . THR A 1 230 ? -26.276 -10.932 13.649 1.00 97.81 230 THR A O 1
ATOM 1804 N N . THR A 1 231 ? -28.454 -10.521 13.351 1.00 97.25 231 THR A N 1
ATOM 1805 C CA . THR A 1 231 ? -28.743 -11.699 12.509 1.00 97.25 231 THR A CA 1
ATOM 1806 C C . THR A 1 231 ? -27.852 -11.874 11.275 1.00 97.25 231 THR A C 1
ATOM 1808 O O . THR A 1 231 ? -27.751 -12.984 10.750 1.00 97.25 231 THR A O 1
ATOM 1811 N N . ASN A 1 232 ? -27.209 -10.811 10.782 1.00 98.19 232 ASN A N 1
ATOM 1812 C CA . ASN A 1 232 ? -26.345 -10.889 9.601 1.00 98.19 232 ASN A CA 1
ATOM 1813 C C . ASN A 1 232 ? -24.918 -11.334 9.938 1.00 98.19 232 ASN A C 1
ATOM 1815 O O . ASN A 1 232 ? -24.187 -11.721 9.031 1.00 98.19 232 ASN A O 1
ATOM 1819 N N . HIS A 1 233 ? -24.522 -11.307 11.218 1.00 98.44 233 HIS A N 1
ATOM 1820 C CA . HIS A 1 233 ? -23.161 -11.626 11.666 1.00 98.44 233 HIS A CA 1
ATOM 1821 C C . HIS A 1 233 ? -22.095 -10.729 11.008 1.00 98.44 233 HIS A C 1
ATOM 1823 O O . HIS A 1 233 ? -20.998 -11.167 10.661 1.00 98.44 233 HIS A O 1
ATOM 1829 N N . THR A 1 234 ? -22.422 -9.450 10.816 1.00 98.69 234 THR A N 1
ATOM 1830 C CA . THR A 1 234 ? -21.552 -8.482 10.141 1.00 98.69 234 THR A CA 1
ATOM 1831 C C . THR A 1 234 ? -21.286 -7.271 11.027 1.00 98.69 234 THR A C 1
ATOM 1833 O O . THR A 1 234 ? -22.187 -6.743 11.686 1.00 98.69 234 THR A O 1
ATOM 1836 N N . ILE A 1 235 ? -20.031 -6.822 11.025 1.00 98.81 235 ILE A N 1
ATOM 1837 C CA . ILE A 1 235 ? -19.606 -5.545 11.599 1.00 98.81 235 ILE A CA 1
ATOM 1838 C C . ILE A 1 235 ? -19.497 -4.516 10.473 1.00 98.81 235 ILE A C 1
ATOM 1840 O O . ILE A 1 235 ? -18.803 -4.742 9.484 1.00 98.81 235 ILE A O 1
ATOM 1844 N N . VAL A 1 236 ? -20.147 -3.369 10.639 1.00 98.81 236 VAL A N 1
ATOM 1845 C CA . VAL A 1 236 ? -20.143 -2.250 9.690 1.00 98.81 236 VAL A CA 1
ATOM 1846 C C . VAL A 1 236 ? -19.440 -1.060 10.329 1.00 98.81 236 VAL A C 1
ATOM 1848 O O . VAL A 1 236 ? -19.743 -0.687 11.463 1.00 98.81 236 VAL A O 1
ATOM 1851 N N . ILE A 1 237 ? -18.521 -0.431 9.600 1.00 98.69 237 ILE A N 1
ATOM 1852 C CA . ILE A 1 237 ? -17.808 0.758 10.067 1.00 98.69 237 ILE A CA 1
ATOM 1853 C C . ILE A 1 237 ? -18.390 2.006 9.405 1.00 98.69 237 ILE A C 1
ATOM 1855 O O . ILE A 1 237 ? -18.456 2.105 8.184 1.00 98.69 237 ILE A O 1
ATOM 1859 N N . LYS A 1 238 ? -18.770 3.005 10.200 1.00 98.56 238 LYS A N 1
ATOM 1860 C CA . LYS A 1 238 ? -19.258 4.296 9.692 1.00 98.56 238 LYS A CA 1
ATOM 1861 C C . LYS A 1 238 ? -18.402 5.448 10.201 1.00 98.56 238 LYS A C 1
ATOM 1863 O O . LYS A 1 238 ? -17.758 5.353 11.242 1.00 98.56 238 LYS A O 1
ATOM 1868 N N . HIS A 1 239 ? -18.424 6.559 9.474 1.00 98.50 239 HIS A N 1
ATOM 1869 C CA . HIS A 1 239 ? -17.798 7.809 9.895 1.00 98.50 239 HIS A CA 1
ATOM 1870 C C . HIS A 1 239 ? -18.856 8.906 10.043 1.00 98.50 239 HIS A C 1
ATOM 1872 O O . HIS A 1 239 ? -19.588 9.183 9.091 1.00 98.50 239 HIS A O 1
ATOM 1878 N N . ASP A 1 240 ? -18.866 9.581 11.191 1.00 98.19 240 ASP A N 1
ATOM 1879 C CA . ASP A 1 240 ? -19.671 10.777 11.442 1.00 98.19 240 ASP A CA 1
ATOM 1880 C C . ASP A 1 240 ? -18.839 11.851 12.158 1.00 98.19 240 ASP A C 1
ATOM 1882 O O . ASP A 1 240 ? -18.526 11.750 13.345 1.00 98.19 240 ASP A O 1
ATOM 1886 N N . ALA A 1 241 ? -18.515 12.927 11.436 1.00 97.12 241 ALA A N 1
ATOM 1887 C CA . ALA A 1 241 ? -17.752 14.058 11.966 1.00 97.12 241 ALA A CA 1
ATOM 1888 C C . ALA A 1 241 ? -18.488 14.821 13.087 1.00 97.12 241 ALA A C 1
ATOM 1890 O O . ALA A 1 241 ? -17.846 15.534 13.865 1.00 97.12 241 ALA A O 1
ATOM 1891 N N . ASN A 1 242 ? -19.812 14.671 13.187 1.00 97.50 242 ASN A N 1
ATOM 1892 C CA . ASN A 1 242 ? -20.650 15.352 14.171 1.00 97.50 242 ASN A CA 1
ATOM 1893 C C . ASN A 1 242 ? -20.967 14.486 15.396 1.00 97.50 242 ASN A C 1
ATOM 1895 O O . ASN A 1 242 ? -21.716 14.927 16.268 1.00 97.50 242 ASN A O 1
ATOM 1899 N N . LEU A 1 243 ? -20.390 13.285 15.493 1.00 96.00 243 LEU A N 1
ATOM 1900 C CA . LEU A 1 243 ? -20.651 12.374 16.599 1.00 96.00 243 LEU A CA 1
ATOM 1901 C C . LEU A 1 243 ? -20.314 13.016 17.960 1.00 96.00 243 LEU A C 1
ATOM 1903 O O . LEU A 1 243 ? -19.274 13.666 18.140 1.00 96.00 243 LEU A O 1
ATOM 1907 N N . ASN A 1 244 ? -21.192 12.790 18.939 1.00 93.19 244 ASN A N 1
ATOM 1908 C CA . ASN A 1 244 ? -20.943 13.119 20.340 1.00 93.19 244 ASN A CA 1
ATOM 1909 C C . ASN A 1 244 ? -19.976 12.085 20.935 1.00 93.19 244 ASN A C 1
ATOM 1911 O O . ASN A 1 244 ? -20.385 10.999 21.335 1.00 93.19 244 ASN A O 1
ATOM 1915 N N . GLY A 1 245 ? -18.688 12.425 20.976 1.00 94.62 245 GLY A N 1
ATOM 1916 C CA . GLY A 1 245 ? -17.607 11.513 21.363 1.00 94.62 245 GLY A CA 1
ATOM 1917 C C . GLY A 1 245 ? -16.795 11.032 20.158 1.00 94.62 245 GLY A C 1
ATOM 1918 O O . GLY A 1 245 ? -16.939 11.555 19.053 1.00 94.62 245 GLY A O 1
ATOM 1919 N N . TYR A 1 246 ? -15.898 10.069 20.378 1.00 96.69 246 TYR A N 1
ATOM 1920 C CA . TYR A 1 246 ? -15.027 9.543 19.318 1.00 96.69 246 TYR A CA 1
ATOM 1921 C C . TYR A 1 246 ? -15.581 8.290 18.654 1.00 96.69 246 TYR A C 1
ATOM 1923 O O . TYR A 1 246 ? -15.388 8.120 17.452 1.00 96.69 246 TYR A O 1
ATOM 1931 N N . TRP A 1 247 ? -16.282 7.455 19.422 1.00 97.94 247 TRP A N 1
ATOM 1932 C CA . TRP A 1 247 ? -16.814 6.168 18.989 1.00 97.94 247 TRP A CA 1
ATOM 1933 C C . TRP A 1 247 ? -18.217 5.956 19.541 1.00 97.94 247 TRP A C 1
ATOM 1935 O O . TRP A 1 247 ? -18.513 6.328 20.676 1.00 97.94 247 TRP A O 1
ATOM 1945 N N . SER A 1 248 ? -19.067 5.318 18.747 1.00 97.19 248 SER A N 1
ATOM 1946 C CA . SER A 1 248 ? -20.390 4.868 19.169 1.00 97.19 248 SER A CA 1
ATOM 1947 C C . SER A 1 248 ? -20.701 3.498 18.592 1.00 97.19 248 SER A C 1
ATOM 1949 O O . SER A 1 248 ? -20.184 3.123 17.536 1.00 97.19 248 SER A O 1
ATOM 1951 N N . TRP A 1 249 ? -21.534 2.764 19.319 1.00 98.12 249 TRP A N 1
ATOM 1952 C CA . TRP A 1 249 ? -22.143 1.530 18.852 1.00 98.12 249 TRP A CA 1
ATOM 1953 C C . TRP A 1 249 ? -23.588 1.812 18.455 1.00 98.12 249 TRP A C 1
ATOM 1955 O O . TRP A 1 249 ? -24.241 2.662 19.060 1.00 98.12 249 TRP A O 1
ATOM 1965 N N . SER A 1 250 ? -24.092 1.065 17.487 1.00 98.00 250 SER A N 1
ATOM 1966 C CA . SER A 1 250 ? -25.519 0.889 17.236 1.00 98.00 250 SER A CA 1
ATOM 1967 C C . SER A 1 250 ? -25.768 -0.508 16.667 1.00 98.00 250 SER A C 1
ATOM 1969 O O . SER A 1 250 ? -24.855 -1.158 16.149 1.00 98.00 250 SER A O 1
ATOM 1971 N N . PHE A 1 251 ? -27.004 -0.984 16.791 1.00 98.19 251 PHE A N 1
ATOM 1972 C CA . PHE A 1 251 ? -27.458 -2.228 16.180 1.00 98.19 251 PHE A CA 1
ATOM 1973 C C . PHE A 1 251 ? -28.464 -1.871 15.092 1.00 98.19 251 PHE A C 1
ATOM 1975 O O . PHE A 1 251 ? -29.560 -1.394 15.377 1.00 98.19 251 PHE A O 1
ATOM 1982 N N . GLU A 1 252 ? -28.066 -2.016 13.830 1.00 97.56 252 GLU A N 1
ATOM 1983 C CA . GLU A 1 252 ? -28.856 -1.525 12.700 1.00 97.56 252 GLU A CA 1
ATOM 1984 C C . GLU A 1 252 ? -28.980 -2.594 11.623 1.00 97.56 252 GLU A C 1
ATOM 1986 O O . GLU A 1 252 ? -27.981 -3.107 11.111 1.00 97.56 252 GLU A O 1
ATOM 1991 N N . SER A 1 253 ? -30.221 -2.879 11.220 1.00 96.25 253 SER A N 1
ATOM 1992 C CA . SER A 1 253 ? -30.530 -3.795 10.113 1.00 96.25 253 SER A CA 1
ATOM 1993 C C . SER A 1 253 ? -29.862 -5.173 10.249 1.00 96.25 253 SER A C 1
ATOM 1995 O O . SER A 1 253 ? -29.423 -5.736 9.250 1.00 96.25 253 SER A O 1
ATOM 1997 N N . GLY A 1 254 ? -29.746 -5.697 11.475 1.00 97.62 254 GLY A N 1
ATOM 1998 C CA . GLY A 1 254 ? -29.123 -6.995 11.749 1.00 97.62 254 GLY A CA 1
ATOM 1999 C C . GLY A 1 254 ? -27.592 -6.975 11.848 1.00 97.62 254 GLY A C 1
ATOM 2000 O O . GLY A 1 254 ? -26.981 -8.040 11.785 1.00 97.62 254 GLY A O 1
ATOM 2001 N N . ASN A 1 255 ? -26.956 -5.804 11.981 1.00 98.38 255 ASN A N 1
ATOM 2002 C CA . ASN A 1 255 ? -25.497 -5.655 12.056 1.00 98.38 255 ASN A CA 1
ATOM 2003 C C . ASN A 1 255 ? -25.050 -4.964 13.347 1.00 98.38 255 ASN A C 1
ATOM 2005 O O . ASN A 1 255 ? -25.774 -4.133 13.898 1.00 98.38 255 ASN A O 1
ATOM 2009 N N . ILE A 1 256 ? -23.801 -5.213 13.749 1.00 98.56 256 ILE A N 1
ATOM 2010 C CA . ILE A 1 256 ? -23.089 -4.335 14.685 1.00 98.56 256 ILE A CA 1
ATOM 2011 C C . ILE A 1 256 ? -22.528 -3.168 13.880 1.00 98.56 256 ILE A C 1
ATOM 2013 O O . ILE A 1 256 ? -21.727 -3.372 12.970 1.00 98.56 256 ILE A O 1
ATOM 2017 N N . VAL A 1 257 ? -22.905 -1.942 14.223 1.00 98.62 257 VAL A N 1
ATOM 2018 C CA . VAL A 1 257 ? -22.387 -0.737 13.578 1.00 98.62 257 VAL A CA 1
ATOM 2019 C C . VAL A 1 257 ? -21.477 0.004 14.549 1.00 98.62 257 VAL A C 1
ATOM 2021 O O . VAL A 1 257 ? -21.886 0.382 15.645 1.00 98.62 257 VAL A O 1
ATOM 2024 N N . ILE A 1 258 ? -20.232 0.228 14.132 1.00 98.56 258 ILE A N 1
ATOM 2025 C CA . ILE A 1 258 ? -19.251 1.025 14.867 1.00 98.56 258 ILE A CA 1
ATOM 2026 C C . ILE A 1 258 ? -19.031 2.328 14.105 1.00 98.56 258 ILE A C 1
ATOM 2028 O O . ILE A 1 258 ? -18.439 2.337 13.023 1.00 98.56 258 ILE A O 1
ATOM 2032 N N . THR A 1 259 ? -19.501 3.438 14.671 1.00 98.56 259 THR A N 1
ATOM 2033 C CA . THR A 1 259 ? -19.359 4.767 14.063 1.00 98.56 259 THR A CA 1
ATOM 2034 C C . THR A 1 259 ? -18.265 5.554 14.766 1.00 98.56 259 THR A C 1
ATOM 2036 O O . THR A 1 259 ? -18.267 5.633 15.997 1.00 98.56 259 THR A O 1
ATOM 2039 N N . PHE A 1 260 ? -17.358 6.169 14.004 1.00 98.38 260 PHE A N 1
ATOM 2040 C CA . PHE A 1 260 ? -16.278 6.993 14.545 1.00 98.38 260 PHE A CA 1
ATOM 2041 C C . PHE A 1 260 ? -16.295 8.430 14.027 1.00 98.38 260 PHE A C 1
ATOM 2043 O O . PHE A 1 260 ? -16.660 8.694 12.883 1.00 98.38 260 PHE A O 1
ATOM 2050 N N . LYS A 1 261 ? -15.836 9.355 14.872 1.00 98.00 261 LYS A N 1
ATOM 2051 C CA . LYS A 1 261 ? -15.577 10.755 14.505 1.00 98.00 261 LYS A CA 1
ATOM 2052 C C . LYS A 1 261 ? -14.178 10.953 13.946 1.00 98.00 261 LYS A C 1
ATOM 2054 O O . LYS A 1 261 ? -13.971 11.630 12.948 1.00 98.00 261 LYS A O 1
ATOM 2059 N N . SER A 1 262 ? -13.201 10.384 14.638 1.00 96.75 262 SER A N 1
ATOM 2060 C CA . SER A 1 262 ? -11.796 10.373 14.258 1.00 96.75 262 SER A CA 1
ATOM 2061 C C . SER A 1 262 ? -11.131 9.148 14.873 1.00 96.75 262 SER A C 1
ATOM 2063 O O . SER A 1 262 ? -11.584 8.620 15.889 1.00 96.75 262 SER A O 1
ATOM 2065 N N . VAL A 1 263 ? -10.054 8.675 14.250 1.00 96.38 263 VAL A N 1
ATOM 2066 C CA . VAL A 1 263 ? -9.320 7.497 14.725 1.00 96.38 263 VAL A CA 1
ATOM 2067 C C . VAL A 1 263 ? -8.404 7.899 15.885 1.00 96.38 263 VAL A C 1
ATOM 2069 O O . VAL A 1 263 ? -7.204 8.092 15.734 1.00 96.38 263 VAL A O 1
ATOM 2072 N N . THR A 1 264 ? -8.996 8.065 17.061 1.00 94.94 264 THR A N 1
ATOM 2073 C CA . THR A 1 264 ? -8.317 8.312 18.340 1.00 94.94 264 THR A CA 1
ATOM 2074 C C . THR A 1 264 ? -9.109 7.644 19.457 1.00 94.94 264 THR A C 1
ATOM 2076 O O . THR A 1 264 ? -10.257 7.278 19.236 1.00 94.94 264 THR A O 1
ATOM 2079 N N . ASN A 1 265 ? -8.529 7.454 20.644 1.00 94.94 265 ASN A N 1
ATOM 2080 C CA . ASN A 1 265 ? -9.223 6.856 21.796 1.00 94.94 265 ASN A CA 1
ATOM 2081 C C . ASN A 1 265 ? -9.962 5.547 21.459 1.00 94.94 265 ASN A C 1
ATOM 2083 O O . ASN A 1 265 ? -11.075 5.304 21.909 1.00 94.94 265 ASN A O 1
ATOM 2087 N N . THR A 1 266 ? -9.337 4.669 20.670 1.00 96.56 266 THR A N 1
ATOM 2088 C CA . THR A 1 266 ? -9.958 3.418 20.189 1.00 96.56 266 THR A CA 1
ATOM 2089 C C . THR A 1 266 ? -10.380 2.465 21.314 1.00 96.56 266 THR A C 1
ATOM 2091 O O . THR A 1 266 ? -11.215 1.588 21.104 1.00 96.56 266 THR A O 1
ATOM 2094 N N . ASN A 1 267 ? -9.855 2.650 22.531 1.00 97.12 267 ASN A N 1
ATOM 2095 C CA . ASN A 1 267 ? -10.310 1.941 23.727 1.00 97.12 267 ASN A CA 1
ATOM 2096 C C . ASN A 1 267 ? -11.774 2.245 24.094 1.00 97.12 267 ASN A C 1
ATOM 2098 O O . ASN A 1 267 ? -12.395 1.393 24.728 1.00 97.12 267 ASN A O 1
ATOM 2102 N N . ASP A 1 268 ? -12.339 3.378 23.660 1.00 96.75 268 ASP A N 1
ATOM 2103 C CA . ASP A 1 268 ? -13.757 3.709 23.859 1.00 96.75 268 ASP A CA 1
ATOM 2104 C C . ASP A 1 268 ? -14.664 2.633 23.249 1.00 96.75 268 ASP A C 1
ATOM 2106 O O . ASP A 1 268 ? -15.703 2.309 23.813 1.00 96.75 268 ASP A O 1
ATOM 2110 N N . VAL A 1 269 ? -14.239 1.991 22.152 1.00 97.88 269 VAL A N 1
ATOM 2111 C CA . VAL A 1 269 ? -14.964 0.863 21.544 1.00 97.88 269 VAL A CA 1
ATOM 2112 C C . VAL A 1 269 ? -15.058 -0.322 22.509 1.00 97.88 269 VAL A C 1
ATOM 2114 O O . VAL A 1 269 ? -16.112 -0.947 22.612 1.00 97.88 269 VAL A O 1
ATOM 2117 N N . GLN A 1 270 ? -13.982 -0.621 23.243 1.00 97.75 270 GLN A N 1
ATOM 2118 C CA . GLN A 1 270 ? -13.918 -1.756 24.170 1.00 97.75 270 GLN A CA 1
ATOM 2119 C C . GLN A 1 270 ? -14.722 -1.524 25.455 1.00 97.75 270 GLN A C 1
ATOM 2121 O O . GLN A 1 270 ? -15.188 -2.483 26.070 1.00 97.75 270 GLN A O 1
ATOM 2126 N N . THR A 1 271 ? -14.851 -0.272 25.895 1.00 96.00 271 THR A N 1
ATOM 2127 C CA . THR A 1 271 ? -15.527 0.079 27.153 1.00 96.00 271 THR A CA 1
ATOM 212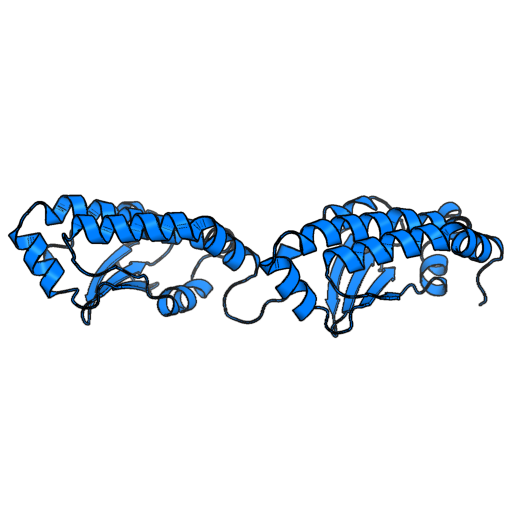8 C C . THR A 1 271 ? -16.959 0.569 26.955 1.00 96.00 271 THR A C 1
ATOM 2130 O O . THR A 1 271 ? -17.704 0.614 27.938 1.00 96.00 271 THR A O 1
ATOM 2133 N N . PHE A 1 272 ? -17.366 0.872 25.715 1.00 96.81 272 PHE A N 1
ATOM 2134 C CA . PHE A 1 272 ? -18.693 1.386 25.373 1.00 96.81 272 PHE A CA 1
ATOM 2135 C C . PHE A 1 272 ? -19.818 0.573 26.021 1.00 96.81 272 PHE A C 1
ATOM 2137 O O . PHE A 1 272 ? -19.798 -0.661 25.992 1.00 96.81 272 PHE A O 1
ATOM 2144 N N . ASP A 1 273 ? -20.795 1.260 26.615 1.00 95.38 273 ASP A N 1
ATOM 2145 C CA . ASP A 1 273 ? -21.972 0.643 27.227 1.00 95.38 273 ASP A CA 1
ATOM 2146 C C . ASP A 1 273 ? -23.135 0.558 26.244 1.00 95.38 273 ASP A C 1
ATOM 2148 O O . ASP A 1 273 ? -23.976 1.451 26.173 1.00 95.38 273 ASP A O 1
ATOM 2152 N N . PHE A 1 274 ? -23.167 -0.527 25.468 1.00 94.06 274 PHE A N 1
ATOM 2153 C CA . PHE A 1 274 ? -24.197 -0.742 24.453 1.00 94.06 274 PHE A CA 1
ATOM 2154 C C . PHE A 1 274 ? -25.501 -1.337 25.006 1.00 94.06 274 PHE A C 1
ATOM 2156 O O . PHE A 1 274 ? -26.441 -1.500 24.242 1.00 94.06 274 PHE A O 1
ATOM 2163 N N . ILE A 1 275 ? -25.598 -1.643 26.308 1.00 91.81 275 ILE A N 1
ATOM 2164 C CA . ILE A 1 275 ? -26.785 -2.308 26.888 1.00 91.81 275 ILE A CA 1
ATOM 2165 C C . ILE A 1 275 ? -28.049 -1.464 26.690 1.00 91.81 275 ILE A C 1
ATOM 2167 O O . ILE A 1 275 ? -29.120 -1.996 26.443 1.00 91.81 275 ILE A O 1
ATOM 2171 N N . LYS A 1 276 ? -27.921 -0.134 26.742 1.00 91.00 276 LYS A N 1
ATOM 2172 C CA . LYS A 1 276 ? -29.040 0.800 26.527 1.00 91.00 276 LYS A CA 1
ATOM 2173 C C . LYS A 1 276 ? -29.496 0.906 25.065 1.00 91.00 276 LYS A C 1
ATOM 2175 O O . LYS A 1 276 ? -30.386 1.701 24.784 1.00 91.00 276 LYS A O 1
ATOM 2180 N N . LEU A 1 277 ? -28.829 0.202 24.152 1.00 91.94 277 LEU A N 1
ATOM 2181 C CA . LEU A 1 277 ? -29.098 0.221 22.714 1.00 91.94 277 LEU A CA 1
ATOM 2182 C C . LEU A 1 277 ? -29.750 -1.075 22.212 1.00 91.94 277 LEU A C 1
ATOM 2184 O O . LEU A 1 277 ? -30.049 -1.147 21.022 1.00 91.94 277 LEU A O 1
ATOM 2188 N N . LEU A 1 278 ? -29.886 -2.076 23.088 1.00 86.94 278 LEU A N 1
ATOM 2189 C CA . LEU A 1 278 ? -30.518 -3.367 22.819 1.00 86.94 278 LEU A CA 1
ATOM 2190 C C . LEU A 1 278 ? -32.026 -3.304 23.075 1.00 86.94 278 LEU A C 1
ATOM 2192 O O . LEU A 1 278 ? -32.431 -2.575 24.012 1.00 86.94 278 LEU A O 1
#

Radius of gyration: 26.56 Å; chains: 1; bounding box: 66×43×64 Å

Organism: Dictyostelium discoideum (NCBI:txid44689)